Protein AF-A0A9P5PSJ2-F1 (afdb_monomer)

Organism: NCBI:txid206335

pLDDT: mean 83.1, std 14.38, range [47.34, 98.0]

Sequence (212 aa):
MPYYVLGNACLGAWATAYWYNHISLAQIILFVAIASQLCPIWFTLKNAAREQKNTRADGWTTMIVAKVLLGTLVMYLWKTWGAIDVQTPVPPSIPQKVHSGIVFVFYTITSGPDPTLGLVLIYVLLTLWLGPYQNAGWHNFFIIQSLILAVLLILERLLSRLNLNTDNQTSTSDIPNEPDIGYGYGYEDSFTSPTPRRSRDSNSSACGHTDG

Solvent-accessible surface area (backbone atoms only — not comparable to full-atom values): 12688 Å² total; per-residue (Å²): 111,72,64,57,56,50,42,52,50,32,50,54,51,24,54,53,29,47,74,74,66,37,55,70,59,22,48,52,39,41,52,53,35,45,54,58,55,46,52,59,52,52,53,50,53,60,46,50,74,71,53,80,81,83,73,76,74,82,54,51,63,58,52,51,54,51,41,49,50,44,33,52,48,51,44,51,45,50,52,56,52,41,58,55,42,68,78,42,93,67,69,78,51,68,68,59,54,51,55,52,51,51,52,56,51,49,56,36,66,72,51,53,100,49,62,64,46,42,53,40,44,35,52,40,28,52,51,55,46,71,43,86,82,67,56,70,66,52,39,58,47,28,55,53,51,29,49,52,52,52,50,50,54,51,50,53,53,50,53,56,53,53,54,56,56,53,58,59,54,64,73,68,71,74,71,72,84,71,75,88,74,83,75,89,73,89,72,90,75,93,75,86,76,82,77,83,79,76,79,81,77,84,81,84,76,82,87,79,90,79,90,132

Mean predicted aligned error: 10.5 Å

Secondary structure (DSSP, 8-state):
-HHHHHHHHHHHHHHHHHHTT-HHHHHHHHHHHHHHHHHHHHHHHHHHTT-TTT--SSSHHHHHHHHHHHHHHHHHHHHHHHHHHHHS-PPPPHHHHHHHHHHHHHHHHHT-S-THHHHHHHHHHHHHHHSSS--HHHHHHHHHHHHHHHHHHHHHHHHHHHHHHHHHHHHHH-------------------PPP-----------------

Foldseek 3Di:
DVLVVLLVVLVVVLVVCVVVVVLVVSLVSLVVNLVSLVVVLVVVVVVCVVPVDDDPPPCPVVNLVSLLSNLVSVLVSVVSVLVVCLVPVDADDPVRLVVVLVVLVCQQVVSPLDNSNLVSNLVSLVCVLVDPRDHPNSNVSSVVSSVVSVVVNVVSVVVVVVVVVVVVVVVPPPPDVPPPPDDDDDDDDDDDDDDPPPDPDDPDDDDDDDDD

Nearest PDB structures (foldseek):
  6ww7-assembly1_B  TM=3.217E-01  e=1.131E+00  Homo sapiens
  6y4l-assembly1_A  TM=3.964E-01  e=4.864E+00  Homo sapiens

Structure (mmCIF, N/CA/C/O backbone):
data_AF-A0A9P5PSJ2-F1
#
_entry.id   AF-A0A9P5PSJ2-F1
#
loop_
_atom_site.group_PDB
_atom_site.id
_atom_site.type_symbol
_atom_site.label_atom_id
_atom_site.label_alt_id
_atom_site.label_comp_id
_atom_site.label_asym_id
_atom_site.label_entity_id
_atom_site.label_seq_id
_atom_site.pdbx_PDB_ins_code
_atom_site.Cartn_x
_atom_site.Cartn_y
_atom_site.Cartn_z
_atom_site.occupancy
_atom_site.B_iso_or_equiv
_atom_site.auth_seq_id
_atom_site.auth_comp_id
_atom_site.auth_asym_id
_atom_site.auth_atom_id
_atom_site.pdbx_PDB_model_num
ATOM 1 N N . MET A 1 1 ? -16.110 -12.273 2.234 1.00 68.88 1 MET A N 1
ATOM 2 C CA . MET A 1 1 ? -15.685 -13.382 1.350 1.00 68.88 1 MET A CA 1
ATOM 3 C C . MET A 1 1 ? -15.575 -13.024 -0.137 1.00 68.88 1 MET A C 1
ATOM 5 O O . MET A 1 1 ? -14.506 -13.299 -0.668 1.00 68.88 1 MET A O 1
ATOM 9 N N . PRO A 1 2 ? -16.554 -12.389 -0.824 1.00 84.50 2 PRO A N 1
ATOM 10 C CA . PRO A 1 2 ? -16.459 -12.189 -2.283 1.00 84.50 2 PRO A CA 1
ATOM 11 C C . PRO A 1 2 ? -15.248 -11.341 -2.712 1.00 84.50 2 PRO A C 1
ATOM 13 O O . PRO A 1 2 ? -14.592 -11.656 -3.700 1.00 84.50 2 PRO A O 1
ATOM 16 N N . TYR A 1 3 ? -14.877 -10.332 -1.917 1.00 83.75 3 TYR A N 1
ATOM 17 C CA . TYR A 1 3 ? -13.711 -9.481 -2.185 1.00 83.75 3 TYR A CA 1
ATOM 18 C C . TYR A 1 3 ? -12.377 -10.242 -2.180 1.00 83.75 3 TYR A C 1
ATOM 20 O O . TYR A 1 3 ? -11.490 -9.912 -2.960 1.00 83.75 3 TYR A O 1
ATOM 28 N N . TYR A 1 4 ? -12.223 -11.284 -1.354 1.00 85.88 4 TYR A N 1
ATOM 29 C CA . TYR A 1 4 ? -10.995 -12.090 -1.353 1.00 85.88 4 TYR A CA 1
ATOM 30 C C . TYR A 1 4 ? -10.880 -12.937 -2.610 1.00 85.88 4 TYR A C 1
ATOM 32 O O . TYR A 1 4 ? -9.804 -13.011 -3.197 1.00 85.88 4 TYR A O 1
ATOM 40 N N . VAL A 1 5 ? -11.983 -13.556 -3.038 1.00 91.38 5 VAL A N 1
ATOM 41 C CA . VAL A 1 5 ? -12.012 -14.356 -4.269 1.00 91.38 5 VAL A CA 1
ATOM 42 C C . VAL A 1 5 ? -11.668 -13.471 -5.463 1.00 91.38 5 VAL A C 1
ATOM 44 O O . VAL A 1 5 ? -10.803 -13.832 -6.255 1.00 91.38 5 VA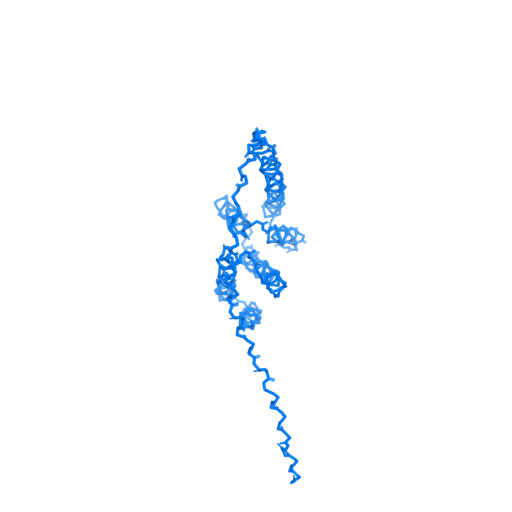L A O 1
ATOM 47 N N . LEU A 1 6 ? -12.260 -12.273 -5.531 1.00 92.31 6 LEU A N 1
ATOM 48 C CA . LEU A 1 6 ? -11.961 -11.301 -6.579 1.00 92.31 6 LEU A CA 1
ATOM 49 C C . LEU A 1 6 ? -10.490 -10.862 -6.559 1.00 92.31 6 LEU A C 1
ATOM 51 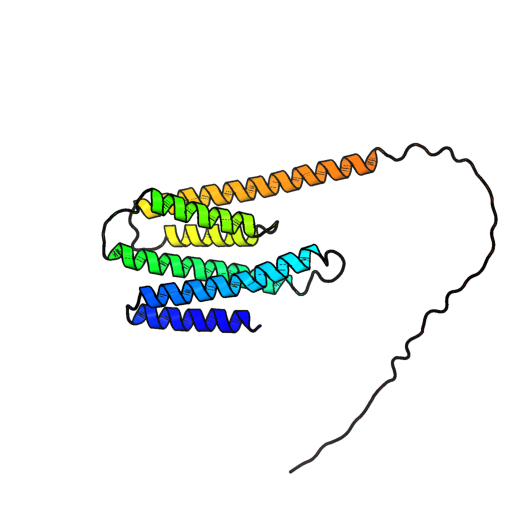O O . LEU A 1 6 ? -9.841 -10.873 -7.598 1.00 92.31 6 LEU A O 1
ATOM 55 N N . GLY A 1 7 ? -9.940 -10.530 -5.386 1.00 90.31 7 GLY A N 1
ATOM 56 C CA . GLY A 1 7 ? -8.533 -10.139 -5.257 1.00 90.31 7 GLY A CA 1
ATOM 57 C C . GLY A 1 7 ? -7.565 -11.226 -5.732 1.00 90.31 7 GLY A C 1
ATOM 58 O O . GLY A 1 7 ? -6.645 -10.938 -6.494 1.00 90.31 7 GLY A O 1
ATOM 59 N N . ASN A 1 8 ? -7.806 -12.481 -5.347 1.00 93.31 8 ASN A N 1
ATOM 60 C CA . ASN A 1 8 ? -6.989 -13.615 -5.785 1.00 93.31 8 ASN A CA 1
ATOM 61 C C . ASN A 1 8 ? -7.150 -13.909 -7.284 1.00 93.31 8 ASN A C 1
ATOM 63 O O . ASN A 1 8 ? -6.158 -14.165 -7.964 1.00 93.31 8 ASN A O 1
ATOM 67 N N . ALA A 1 9 ? -8.370 -13.818 -7.821 1.00 96.19 9 ALA A N 1
ATOM 68 C CA . ALA A 1 9 ? -8.610 -13.960 -9.256 1.00 96.19 9 ALA A CA 1
ATOM 69 C C . ALA A 1 9 ? -7.863 -12.880 -10.056 1.00 96.19 9 ALA A C 1
ATOM 71 O O . ALA A 1 9 ? -7.202 -13.195 -11.046 1.00 96.19 9 ALA A O 1
ATOM 72 N N . CYS A 1 10 ? -7.885 -11.626 -9.590 1.00 96.56 10 CYS A N 1
ATOM 73 C CA . CYS A 1 10 ? -7.116 -10.542 -10.198 1.00 96.56 10 CYS A CA 1
ATOM 74 C C . CYS A 1 10 ? -5.602 -10.778 -10.115 1.00 96.56 10 CYS A C 1
ATOM 76 O O . CYS A 1 10 ? -4.902 -10.471 -11.073 1.00 96.56 10 CYS A O 1
ATOM 78 N N . LEU A 1 11 ? -5.084 -11.345 -9.020 1.00 95.75 11 LEU A N 1
ATOM 79 C CA . LEU A 1 11 ? -3.667 -11.720 -8.923 1.00 95.75 11 LEU A CA 1
ATOM 80 C C . LEU A 1 11 ? -3.287 -12.802 -9.941 1.00 95.75 11 LEU A C 1
ATOM 82 O O . LEU A 1 11 ? -2.247 -12.685 -10.587 1.00 95.75 11 LEU A O 1
ATOM 86 N N . GLY A 1 12 ? -4.135 -13.816 -10.131 1.00 97.31 12 GLY A N 1
ATOM 87 C CA . GLY A 1 12 ? -3.927 -14.840 -11.159 1.00 97.31 12 GLY A CA 1
ATOM 88 C C . GLY A 1 12 ? -3.962 -14.262 -12.579 1.00 97.31 12 GLY A C 1
ATOM 89 O O . GLY A 1 12 ? -3.086 -14.551 -13.399 1.00 97.31 12 GLY A O 1
ATOM 90 N N . ALA A 1 13 ? -4.929 -13.383 -12.853 1.00 97.44 13 ALA A N 1
ATOM 91 C CA . ALA A 1 13 ? -5.034 -12.680 -14.130 1.00 97.44 13 ALA A CA 1
ATOM 92 C C . ALA A 1 13 ? -3.827 -11.759 -14.380 1.00 97.44 13 ALA A C 1
ATOM 94 O O . ALA A 1 13 ? -3.274 -11.754 -15.479 1.00 97.44 13 ALA A O 1
ATOM 95 N N . TRP A 1 14 ? -3.373 -11.036 -13.352 1.00 97.75 14 TRP A N 1
ATOM 96 C CA . TRP A 1 14 ? -2.160 -10.223 -13.402 1.00 97.75 14 TRP A CA 1
ATOM 97 C C . TRP A 1 14 ? -0.930 -11.076 -13.712 1.00 97.75 14 TRP A C 1
ATOM 99 O O . TRP A 1 14 ? -0.188 -10.739 -14.630 1.00 97.75 14 TRP A O 1
ATOM 109 N N . ALA A 1 15 ? -0.728 -12.187 -12.998 1.00 97.56 15 ALA A N 1
ATOM 110 C CA . ALA A 1 15 ? 0.424 -13.062 -13.203 1.00 97.56 15 ALA A CA 1
ATOM 111 C C . ALA A 1 15 ? 0.462 -13.612 -14.636 1.00 97.56 15 ALA A C 1
ATOM 113 O O . ALA A 1 15 ? 1.516 -13.624 -15.270 1.00 97.56 15 ALA A O 1
ATOM 114 N N . THR A 1 16 ? -0.705 -13.983 -15.170 1.00 98.00 16 THR A N 1
ATOM 115 C CA . THR A 1 16 ? -0.859 -14.437 -16.558 1.00 98.00 16 THR A CA 1
ATOM 116 C C . THR A 1 16 ? -0.515 -13.318 -17.544 1.00 98.00 16 THR A C 1
ATOM 118 O O . THR A 1 16 ? 0.329 -13.503 -18.418 1.00 98.00 16 THR A O 1
ATOM 121 N N . ALA A 1 17 ? -1.103 -12.128 -17.386 1.00 97.38 17 ALA A N 1
ATOM 122 C CA . ALA A 1 17 ? -0.825 -10.980 -18.252 1.00 97.38 17 ALA A CA 1
ATOM 123 C C . ALA A 1 17 ? 0.654 -10.558 -18.208 1.00 97.38 17 ALA A C 1
ATOM 125 O O . ALA A 1 17 ? 1.241 -10.250 -19.246 1.00 97.38 17 ALA A O 1
ATOM 126 N N . TYR A 1 18 ? 1.265 -10.586 -17.021 1.00 96.25 18 TYR A N 1
ATOM 127 C CA . TYR A 1 18 ? 2.679 -10.289 -16.817 1.00 96.25 18 TYR A CA 1
ATOM 128 C C . TYR A 1 18 ? 3.578 -11.316 -17.519 1.00 96.25 18 TYR A C 1
ATOM 130 O O . TYR A 1 18 ? 4.525 -10.926 -18.195 1.00 96.25 18 TYR A O 1
ATOM 138 N N . TRP A 1 19 ? 3.248 -12.610 -17.433 1.00 96.88 19 TRP A N 1
ATOM 139 C CA . TRP A 1 19 ? 3.986 -13.682 -18.111 1.00 96.88 19 TRP A CA 1
ATOM 140 C C . TRP A 1 19 ? 3.994 -13.527 -19.638 1.00 96.88 19 TRP A C 1
ATOM 142 O O . TRP A 1 19 ? 5.022 -13.733 -20.280 1.00 96.88 19 TRP A O 1
ATOM 152 N N . TYR A 1 20 ? 2.873 -13.098 -20.223 1.00 97.25 20 TYR A N 1
ATOM 153 C CA . TYR A 1 20 ? 2.762 -12.815 -21.660 1.00 97.25 20 TYR A CA 1
ATOM 154 C C . TYR A 1 20 ? 3.267 -11.416 -22.066 1.00 97.25 20 TYR A C 1
ATOM 156 O O . TYR A 1 20 ? 3.039 -10.987 -23.195 1.00 97.25 20 TYR A O 1
ATOM 164 N N . ASN A 1 21 ? 3.963 -10.692 -21.180 1.00 94.38 21 ASN A N 1
ATOM 165 C CA . ASN A 1 21 ? 4.474 -9.332 -21.409 1.00 94.38 21 ASN A CA 1
ATOM 166 C C . ASN A 1 21 ? 3.396 -8.275 -21.738 1.00 94.38 21 ASN A C 1
ATOM 168 O O . ASN A 1 21 ? 3.700 -7.208 -22.274 1.00 94.38 21 ASN A O 1
ATOM 172 N N . HIS A 1 22 ? 2.133 -8.503 -21.371 1.00 95.62 22 HIS A N 1
ATOM 173 C CA . HIS A 1 22 ? 1.060 -7.513 -21.504 1.00 95.62 22 HIS A CA 1
ATOM 174 C C . HIS A 1 22 ? 1.043 -6.555 -20.301 1.00 95.62 22 HIS A C 1
ATOM 176 O O . HIS A 1 22 ? 0.115 -6.555 -19.489 1.00 95.62 22 HIS A O 1
ATOM 182 N N . ILE A 1 23 ? 2.081 -5.723 -20.179 1.00 94.25 23 ILE A N 1
ATOM 183 C CA . ILE A 1 23 ? 2.323 -4.895 -18.985 1.00 94.25 23 ILE A CA 1
ATOM 184 C C . ILE A 1 23 ? 1.189 -3.893 -18.707 1.00 94.25 23 ILE A C 1
ATOM 186 O O . ILE A 1 23 ? 0.751 -3.766 -17.565 1.00 94.25 23 ILE A O 1
ATOM 190 N N . SER A 1 24 ? 0.649 -3.228 -19.733 1.00 94.06 24 SER A N 1
ATOM 191 C CA . SER A 1 24 ? -0.472 -2.288 -19.560 1.00 94.06 24 SER A CA 1
ATOM 192 C C . SER A 1 24 ? -1.738 -2.982 -19.048 1.00 94.06 24 SER A C 1
ATOM 194 O O . SER A 1 24 ? -2.418 -2.462 -18.166 1.00 94.06 24 SER A O 1
ATOM 196 N N . LEU A 1 25 ? -2.032 -4.187 -19.550 1.00 95.69 25 LEU A N 1
ATOM 197 C CA . LEU A 1 25 ? -3.164 -4.986 -19.079 1.00 95.69 25 LEU A CA 1
ATOM 198 C C . LEU A 1 25 ? -2.956 -5.409 -17.619 1.00 95.69 25 LEU A C 1
ATOM 200 O O . LEU A 1 25 ? -3.865 -5.273 -16.802 1.00 95.69 25 LEU A O 1
ATOM 204 N N . ALA A 1 26 ? -1.743 -5.853 -17.280 1.00 96.38 26 ALA A N 1
ATOM 205 C CA . ALA A 1 26 ? -1.362 -6.207 -15.918 1.00 96.38 26 ALA A CA 1
ATOM 206 C C . ALA A 1 26 ? -1.567 -5.025 -14.945 1.00 96.38 26 ALA A C 1
ATOM 208 O O . ALA A 1 26 ? -2.117 -5.211 -13.858 1.00 96.38 26 ALA A O 1
ATOM 209 N N . GLN A 1 27 ? -1.211 -3.800 -15.347 1.00 94.75 27 GLN A N 1
ATOM 210 C CA . GLN A 1 27 ? -1.463 -2.594 -14.549 1.00 94.75 27 GLN A CA 1
ATOM 211 C C . GLN A 1 27 ? -2.958 -2.330 -14.349 1.00 94.75 27 GLN A C 1
ATOM 213 O O . GLN A 1 27 ? -3.380 -2.105 -13.215 1.00 94.75 27 GLN A O 1
ATOM 218 N N . ILE A 1 28 ? -3.766 -2.384 -15.414 1.00 96.12 28 ILE A N 1
ATOM 219 C CA . ILE A 1 28 ? -5.219 -2.157 -15.326 1.00 96.12 28 ILE A CA 1
ATOM 220 C C . ILE A 1 28 ? -5.864 -3.172 -14.371 1.00 96.12 28 ILE A C 1
ATOM 222 O O . ILE A 1 28 ? -6.641 -2.782 -13.499 1.00 96.12 28 ILE A O 1
ATOM 226 N N . ILE A 1 29 ? -5.495 -4.454 -14.477 1.00 97.38 29 ILE A N 1
ATOM 227 C CA . ILE A 1 29 ? -5.989 -5.516 -13.587 1.00 97.38 29 ILE A CA 1
ATOM 228 C C . ILE A 1 29 ? -5.658 -5.198 -12.123 1.00 97.38 29 ILE A C 1
ATOM 230 O O . ILE A 1 29 ? -6.525 -5.311 -11.254 1.00 97.38 29 ILE A O 1
ATOM 234 N N . LEU A 1 30 ? -4.429 -4.759 -11.839 1.00 96.12 30 LEU A N 1
ATOM 235 C CA . LEU A 1 30 ? -4.024 -4.390 -10.483 1.00 96.12 30 LEU A CA 1
ATOM 236 C C . LEU A 1 30 ? -4.745 -3.144 -9.965 1.00 96.12 30 LEU A C 1
ATOM 238 O O . LEU A 1 30 ? -5.134 -3.126 -8.800 1.00 96.12 30 LEU A O 1
ATOM 242 N N . PHE A 1 31 ? -4.980 -2.133 -10.803 1.00 94.50 31 PHE A N 1
ATOM 243 C CA . PHE A 1 31 ? -5.770 -0.960 -10.415 1.00 94.50 31 PHE A CA 1
ATOM 244 C C . PHE A 1 31 ? -7.202 -1.342 -10.035 1.00 94.50 31 PHE A C 1
ATOM 246 O O . PHE A 1 31 ? -7.696 -0.904 -8.995 1.00 94.50 31 PHE A O 1
ATOM 253 N N . VAL A 1 32 ? -7.847 -2.204 -10.828 1.00 94.94 32 VAL A N 1
ATOM 254 C CA . VAL A 1 32 ? -9.187 -2.726 -10.518 1.00 94.94 32 VAL A CA 1
ATOM 255 C C . VAL A 1 32 ? -9.165 -3.526 -9.215 1.00 94.94 32 VAL A C 1
ATOM 257 O O . VAL A 1 32 ? -10.038 -3.341 -8.365 1.00 94.94 32 VAL A O 1
ATOM 260 N N . ALA A 1 33 ? -8.146 -4.364 -9.010 1.00 95.25 33 ALA A N 1
ATOM 261 C CA . ALA A 1 33 ? -7.986 -5.126 -7.777 1.00 95.25 33 ALA A CA 1
ATOM 262 C C . ALA A 1 33 ? -7.850 -4.204 -6.555 1.00 95.25 33 ALA A C 1
ATOM 264 O O . ALA A 1 33 ? -8.593 -4.367 -5.588 1.00 95.25 33 ALA A O 1
ATOM 265 N N . ILE A 1 34 ? -6.974 -3.199 -6.616 1.00 94.12 34 ILE A N 1
ATOM 266 C CA . ILE A 1 34 ? -6.758 -2.218 -5.543 1.00 94.12 34 ILE A CA 1
ATOM 267 C C . ILE A 1 34 ? -8.050 -1.451 -5.243 1.00 94.12 34 ILE A C 1
ATOM 269 O O . ILE A 1 34 ? -8.470 -1.391 -4.087 1.00 94.12 34 ILE A O 1
ATOM 273 N N . ALA A 1 35 ? -8.727 -0.935 -6.272 1.00 92.81 35 ALA A N 1
ATOM 274 C CA . ALA A 1 35 ? -9.997 -0.229 -6.114 1.00 92.81 35 ALA A CA 1
ATOM 275 C C . ALA A 1 35 ? -11.062 -1.119 -5.449 1.00 92.81 35 ALA A C 1
ATOM 277 O O . ALA A 1 35 ? -11.737 -0.694 -4.510 1.00 92.81 35 ALA A O 1
ATOM 278 N N . SER A 1 36 ? -11.155 -2.385 -5.869 1.00 91.56 36 SER A N 1
ATOM 279 C CA . SER A 1 36 ? -12.102 -3.343 -5.293 1.00 91.56 36 SER A CA 1
ATOM 280 C C . SER A 1 36 ? -11.8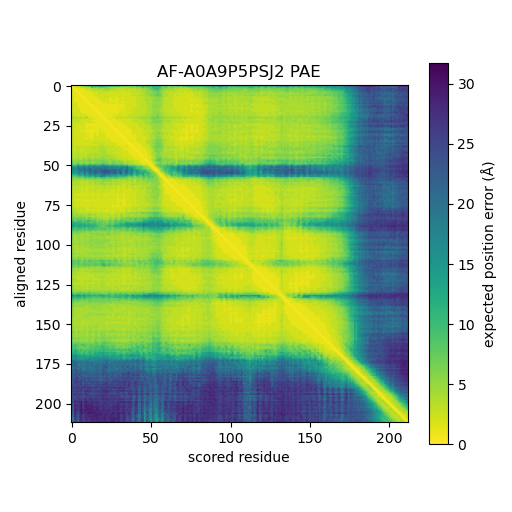19 -3.677 -3.824 1.00 91.56 36 SER A C 1
ATOM 282 O O . SER A 1 36 ? -12.769 -3.922 -3.084 1.00 91.56 36 SER A O 1
ATOM 284 N N . GLN A 1 37 ? -10.550 -3.659 -3.385 1.00 91.44 37 GLN A N 1
ATOM 285 C CA . GLN A 1 37 ? -10.158 -3.876 -1.983 1.00 91.44 37 GLN A CA 1
ATOM 286 C C . GLN A 1 37 ? -10.316 -2.617 -1.121 1.00 91.44 37 GLN A C 1
ATOM 288 O O . GLN A 1 37 ? -10.553 -2.720 0.082 1.00 91.44 37 GLN A O 1
ATOM 293 N N . LEU A 1 38 ? -10.248 -1.425 -1.717 1.00 89.56 38 LEU A N 1
ATOM 294 C CA . LEU A 1 38 ? -10.508 -0.174 -1.003 1.00 89.56 38 LEU A CA 1
ATOM 295 C C . LEU A 1 38 ? -11.977 -0.023 -0.599 1.00 89.56 38 LEU A C 1
ATOM 297 O O . LEU A 1 38 ? -12.257 0.465 0.496 1.00 89.56 38 LEU A O 1
ATOM 301 N N . CYS A 1 39 ? -12.913 -0.493 -1.428 1.00 88.50 39 CYS A N 1
ATOM 302 C CA . CYS A 1 39 ? -14.343 -0.468 -1.112 1.00 88.50 39 CYS A CA 1
ATOM 303 C C . CYS A 1 39 ? -14.689 -1.113 0.250 1.00 88.50 39 CYS A C 1
ATOM 305 O O . CYS A 1 39 ? -15.275 -0.426 1.089 1.00 88.50 39 CYS A O 1
ATOM 307 N N . PRO A 1 40 ? -14.353 -2.389 0.531 1.00 85.00 40 PRO A N 1
ATOM 308 C CA . PRO A 1 40 ? -14.690 -3.022 1.802 1.00 85.00 40 PRO A CA 1
ATOM 309 C C . PRO A 1 40 ? -13.959 -2.393 2.992 1.00 85.00 40 PRO A C 1
ATOM 311 O O . PRO A 1 40 ? -14.550 -2.311 4.067 1.00 85.00 40 PRO A O 1
ATOM 314 N N . ILE A 1 41 ? -12.724 -1.902 2.820 1.00 86.38 41 ILE A N 1
ATOM 315 C CA . ILE A 1 41 ? -12.011 -1.166 3.878 1.00 86.38 41 ILE A CA 1
ATOM 316 C C . ILE A 1 41 ? -12.796 0.098 4.243 1.00 86.38 41 ILE A C 1
ATOM 318 O O . ILE A 1 41 ? -13.083 0.328 5.417 1.00 86.38 41 ILE A O 1
ATOM 322 N N . TRP A 1 42 ? -13.224 0.869 3.241 1.00 85.75 42 TRP A N 1
ATOM 323 C CA . TRP A 1 42 ? -14.019 2.079 3.442 1.00 85.75 42 TRP A CA 1
ATOM 324 C C . TRP A 1 42 ? -15.361 1.800 4.130 1.00 85.75 42 TRP A C 1
ATOM 326 O O . TRP A 1 42 ? -15.714 2.471 5.103 1.00 85.75 42 TRP A O 1
ATOM 336 N N . PHE A 1 43 ? -16.102 0.784 3.674 1.00 85.69 43 PHE A N 1
ATOM 337 C CA . PHE A 1 43 ? -17.365 0.391 4.307 1.00 85.69 43 PHE A CA 1
ATOM 338 C C . PHE A 1 43 ? -17.167 -0.072 5.753 1.00 85.69 43 PHE A C 1
ATOM 340 O O . PHE A 1 43 ? -17.940 0.314 6.629 1.00 85.69 43 PHE A O 1
ATOM 347 N N . THR A 1 44 ? -16.112 -0.844 6.018 1.00 83.50 44 THR A N 1
ATOM 348 C CA . THR A 1 44 ? -15.799 -1.334 7.366 1.00 83.50 44 THR A CA 1
ATOM 349 C C . THR A 1 44 ? -15.441 -0.181 8.298 1.00 83.50 44 THR A C 1
ATOM 351 O O . THR A 1 44 ? -15.965 -0.123 9.406 1.00 83.50 44 THR A O 1
ATOM 354 N N . LEU A 1 45 ? -14.627 0.779 7.848 1.00 81.19 45 LEU A N 1
ATOM 355 C CA . LEU A 1 45 ? -14.285 1.974 8.628 1.00 81.19 45 LEU A CA 1
ATOM 356 C C . LEU A 1 45 ? -15.523 2.828 8.933 1.00 81.19 45 LEU A C 1
ATOM 358 O O . LEU A 1 45 ? -15.723 3.247 10.074 1.00 81.19 45 LEU A O 1
ATOM 362 N N . LYS A 1 46 ? -16.396 3.035 7.939 1.00 84.81 46 LYS A N 1
ATOM 363 C CA . LYS A 1 46 ? -17.645 3.790 8.117 1.00 84.81 46 LYS A CA 1
ATOM 364 C C . LYS A 1 46 ? -18.584 3.121 9.124 1.00 84.81 46 LYS A C 1
ATOM 366 O O . LYS A 1 46 ? -19.221 3.815 9.916 1.00 84.81 46 LYS A O 1
ATOM 371 N N . ASN A 1 47 ? -18.669 1.794 9.100 1.00 83.12 47 ASN A N 1
ATOM 372 C CA . ASN A 1 47 ? -19.500 1.037 10.035 1.00 83.12 47 ASN A CA 1
ATOM 373 C C . ASN A 1 47 ? -18.872 0.983 11.437 1.00 83.12 47 ASN A C 1
ATOM 375 O O . ASN A 1 47 ? -19.582 1.160 12.422 1.00 83.12 47 ASN A O 1
ATOM 379 N N . ALA A 1 48 ? -17.546 0.848 11.538 1.00 76.50 48 ALA A N 1
ATOM 380 C CA . ALA A 1 48 ? -16.820 0.865 12.810 1.00 76.50 48 ALA A CA 1
ATOM 381 C C . ALA A 1 48 ? -16.990 2.191 13.570 1.00 76.50 48 ALA A C 1
ATOM 383 O O . ALA A 1 48 ? -17.101 2.186 14.793 1.00 76.50 48 ALA A O 1
ATOM 384 N N . ALA A 1 49 ? -17.075 3.317 12.853 1.00 77.44 49 ALA A N 1
ATOM 385 C CA . ALA A 1 49 ? -17.378 4.618 13.449 1.00 77.44 49 ALA A CA 1
ATOM 386 C C . ALA A 1 49 ? -18.806 4.708 14.025 1.00 77.44 49 ALA A C 1
ATOM 388 O O . ALA A 1 49 ? -19.055 5.515 14.915 1.00 77.44 49 ALA A O 1
ATOM 389 N N . ARG A 1 50 ? -19.750 3.897 13.526 1.00 80.38 50 ARG A N 1
ATOM 390 C CA . ARG A 1 50 ? -21.149 3.880 13.988 1.00 80.38 50 ARG A CA 1
ATOM 391 C C . ARG A 1 50 ? -21.389 2.885 15.122 1.00 80.38 50 ARG A C 1
ATOM 393 O O . ARG A 1 50 ? -22.159 3.178 16.029 1.00 80.38 50 ARG A O 1
ATOM 400 N N . GLU A 1 51 ? -20.740 1.724 15.084 1.00 70.75 51 GLU A N 1
ATOM 401 C CA . GLU A 1 51 ? -21.036 0.587 15.972 1.00 70.75 51 GLU A CA 1
ATOM 402 C C . GLU A 1 51 ? -19.984 0.364 17.067 1.00 70.75 51 GLU A C 1
ATOM 404 O O . GLU A 1 51 ? -19.679 -0.765 17.450 1.00 70.75 51 GLU A O 1
ATOM 409 N N . GLN A 1 52 ? -19.442 1.444 17.630 1.00 62.03 52 GLN A N 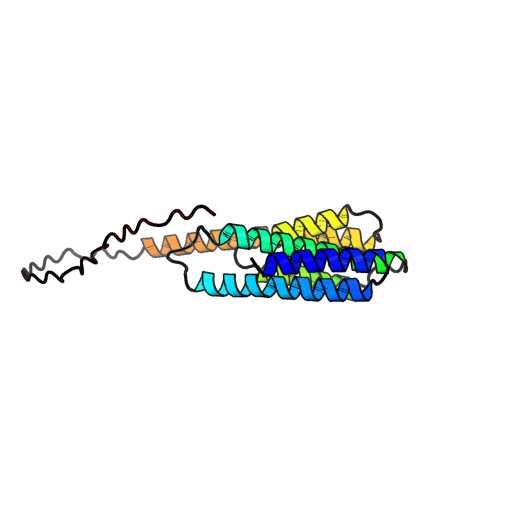1
ATOM 410 C CA . GLN A 1 52 ? -18.344 1.406 18.604 1.00 62.03 52 GLN A CA 1
ATOM 411 C C . GLN A 1 52 ? -18.638 0.593 19.892 1.00 62.03 52 GLN A C 1
ATOM 413 O O . GLN A 1 52 ? -17.734 0.410 20.706 1.00 62.03 52 GLN A O 1
ATOM 418 N N . LYS A 1 53 ? -19.871 0.096 20.100 1.00 57.56 53 LYS A N 1
ATOM 419 C CA . LYS A 1 53 ? -20.338 -0.442 21.385 1.00 57.56 53 LYS A CA 1
ATOM 420 C C . LYS A 1 53 ? -20.537 -1.959 21.523 1.00 57.56 53 LYS A C 1
ATOM 422 O O . LYS A 1 53 ? -20.641 -2.352 22.675 1.00 57.56 53 LYS A O 1
ATOM 427 N N . ASN A 1 54 ? -20.578 -2.819 20.485 1.00 55.31 54 ASN A N 1
ATOM 428 C CA . ASN A 1 54 ? -20.934 -4.240 20.750 1.00 55.31 54 ASN A CA 1
ATOM 429 C C . ASN A 1 54 ? -20.350 -5.389 19.889 1.00 55.31 54 ASN A C 1
ATOM 431 O O . ASN A 1 54 ? -20.575 -6.541 20.248 1.00 55.31 54 ASN A O 1
ATOM 435 N N . THR A 1 55 ? -19.563 -5.164 18.829 1.00 55.41 55 THR A N 1
ATOM 436 C CA . THR A 1 55 ? -19.168 -6.276 17.918 1.00 55.41 55 THR A CA 1
ATOM 437 C C . THR A 1 55 ? -17.739 -6.134 17.377 1.00 55.41 55 THR A C 1
ATOM 439 O O . THR A 1 55 ? -17.495 -6.025 16.180 1.00 55.41 55 THR A O 1
ATOM 442 N N . ARG A 1 56 ? -16.746 -6.105 18.279 1.00 59.56 56 ARG A N 1
ATOM 443 C CA . ARG A 1 56 ? -15.334 -5.829 17.932 1.00 59.56 56 ARG A CA 1
ATOM 444 C C . ARG A 1 56 ? -14.519 -7.057 17.486 1.00 59.56 56 ARG A C 1
ATOM 446 O O . ARG A 1 56 ? -13.490 -6.878 16.842 1.00 59.56 56 ARG A O 1
ATOM 453 N N . ALA A 1 57 ? -14.936 -8.280 17.823 1.00 63.44 57 ALA A N 1
ATOM 454 C CA . ALA A 1 57 ? -14.086 -9.468 17.673 1.00 63.44 57 ALA A CA 1
ATOM 455 C C . ALA A 1 57 ? -14.060 -10.056 16.246 1.00 63.44 57 ALA A C 1
ATOM 457 O O . ALA A 1 57 ? -12.983 -10.358 15.736 1.00 63.44 57 ALA A O 1
ATOM 458 N N . ASP A 1 58 ? -15.204 -10.147 15.563 1.00 70.44 58 ASP A N 1
ATOM 459 C CA . ASP A 1 58 ? -15.298 -10.948 14.328 1.00 70.44 58 ASP A CA 1
ATOM 460 C C . ASP A 1 58 ? -14.779 -10.227 13.068 1.00 70.44 58 ASP A C 1
ATOM 462 O O . ASP A 1 58 ? -14.401 -10.862 12.085 1.00 70.44 58 ASP A O 1
ATOM 466 N N . GLY A 1 59 ? -14.707 -8.891 13.084 1.00 77.75 59 GLY A N 1
ATOM 467 C CA . GLY A 1 59 ? -14.288 -8.095 11.922 1.00 77.75 59 GLY A CA 1
ATOM 468 C C . GLY A 1 59 ? -12.777 -7.873 11.791 1.00 77.75 59 GLY A C 1
ATOM 469 O O . GLY A 1 59 ? -12.289 -7.574 10.698 1.00 77.75 59 GLY A O 1
ATOM 470 N N . TRP A 1 60 ? -12.011 -8.020 12.876 1.00 81.69 60 TRP A N 1
ATOM 471 C CA . TRP A 1 60 ? -10.614 -7.569 12.917 1.00 81.69 60 TRP A CA 1
ATOM 472 C C . TRP A 1 60 ? -9.686 -8.383 12.009 1.00 81.69 60 TRP A C 1
ATOM 474 O O . TRP A 1 60 ? -8.882 -7.813 11.270 1.00 81.69 60 TRP A O 1
ATOM 484 N N . THR A 1 61 ? -9.839 -9.708 11.995 1.00 84.25 61 THR A N 1
ATOM 485 C CA . THR A 1 61 ? -9.039 -10.597 11.137 1.00 84.25 61 THR A CA 1
ATOM 486 C C . THR A 1 61 ? -9.264 -10.284 9.661 1.00 84.25 61 THR A C 1
ATOM 488 O O . THR A 1 61 ? -8.304 -10.135 8.908 1.00 84.25 61 THR A O 1
ATOM 491 N N . THR A 1 62 ? -10.520 -10.089 9.247 1.00 83.62 62 THR A N 1
ATOM 492 C CA . THR A 1 62 ? -10.844 -9.733 7.858 1.00 83.62 62 THR A CA 1
ATOM 493 C C . THR A 1 62 ? -10.233 -8.387 7.457 1.00 83.62 62 THR A C 1
ATOM 495 O O . THR A 1 62 ? -9.650 -8.254 6.379 1.00 83.62 62 THR A O 1
ATOM 498 N N . MET A 1 63 ? -10.249 -7.403 8.357 1.00 84.19 63 MET A N 1
ATOM 499 C CA . MET A 1 63 ? -9.615 -6.111 8.110 1.00 84.19 63 MET A CA 1
ATOM 500 C C . MET A 1 63 ? -8.101 -6.249 7.900 1.00 84.19 63 MET A C 1
ATOM 502 O O . MET A 1 63 ? -7.567 -5.676 6.950 1.00 84.19 63 MET A O 1
ATOM 506 N N . ILE A 1 64 ? -7.413 -7.041 8.729 1.00 87.81 64 ILE A N 1
ATOM 507 C CA . ILE A 1 64 ? -5.972 -7.281 8.569 1.00 87.81 64 ILE A CA 1
ATOM 508 C C . ILE A 1 64 ? -5.675 -7.964 7.244 1.00 87.81 64 ILE A C 1
ATOM 510 O O . ILE A 1 64 ? -4.822 -7.487 6.499 1.00 87.81 64 ILE A O 1
ATOM 514 N N . VAL A 1 65 ? -6.389 -9.042 6.914 1.00 89.44 65 VAL A N 1
ATOM 515 C CA . VAL A 1 65 ? -6.142 -9.770 5.662 1.00 89.44 65 VAL A CA 1
ATOM 516 C C . VAL A 1 65 ? -6.398 -8.861 4.454 1.00 89.44 65 VAL A C 1
ATOM 518 O O . VAL A 1 65 ? -5.628 -8.897 3.498 1.00 89.44 65 VAL A O 1
ATOM 521 N N . ALA A 1 66 ? -7.417 -7.993 4.498 1.00 89.56 66 ALA A N 1
ATOM 522 C CA . ALA A 1 66 ? -7.673 -7.021 3.432 1.00 89.56 66 ALA A CA 1
ATOM 523 C C . ALA A 1 66 ? -6.547 -5.977 3.308 1.00 89.56 66 ALA A C 1
ATOM 525 O O . ALA A 1 66 ? -6.112 -5.676 2.197 1.00 89.56 66 ALA A O 1
ATOM 526 N N . LYS A 1 67 ? -6.028 -5.461 4.432 1.00 90.50 67 LYS A N 1
ATOM 527 C CA . LYS A 1 67 ? -4.898 -4.513 4.452 1.00 90.50 67 LYS A CA 1
ATOM 528 C C . LYS A 1 67 ? -3.603 -5.143 3.934 1.00 90.50 67 LYS A C 1
ATOM 530 O O . LYS A 1 67 ? -2.902 -4.520 3.140 1.00 90.50 67 LYS A O 1
ATOM 535 N N . VAL A 1 68 ? -3.305 -6.377 4.344 1.00 92.12 68 VAL A N 1
ATOM 536 C CA . VAL A 1 68 ? -2.140 -7.131 3.854 1.00 92.12 68 VAL A CA 1
ATOM 537 C C . VAL A 1 68 ? -2.266 -7.373 2.352 1.00 92.12 68 VAL A C 1
ATOM 539 O O . VAL A 1 68 ? -1.341 -7.050 1.612 1.00 92.12 68 VAL A O 1
ATOM 542 N N . LEU A 1 69 ? -3.429 -7.843 1.886 1.00 93.38 69 LEU A N 1
ATOM 543 C CA . LEU A 1 69 ? -3.688 -8.062 0.462 1.00 93.38 69 LEU A CA 1
ATOM 544 C C . LEU A 1 69 ? -3.561 -6.766 -0.352 1.00 93.38 69 LEU A C 1
ATOM 546 O O . LEU A 1 69 ? -2.968 -6.780 -1.428 1.00 93.38 69 LEU A O 1
ATOM 550 N N . LEU A 1 70 ? -4.064 -5.639 0.165 1.00 94.00 70 LEU A N 1
ATOM 551 C CA . LEU A 1 70 ? -3.893 -4.323 -0.455 1.00 94.00 70 LEU A CA 1
ATOM 552 C C . LEU A 1 70 ? -2.408 -3.953 -0.583 1.00 94.00 70 LEU A C 1
ATOM 554 O O . LEU A 1 70 ? -1.973 -3.544 -1.657 1.00 94.00 70 LEU A O 1
ATOM 558 N N . GLY A 1 71 ? -1.618 -4.148 0.476 1.00 92.81 71 GLY A N 1
ATOM 559 C CA . GLY A 1 71 ? -0.170 -3.941 0.435 1.00 92.81 71 GLY A CA 1
ATOM 560 C C . GLY A 1 71 ? 0.527 -4.816 -0.606 1.00 92.81 71 GLY A C 1
ATOM 561 O O . GLY A 1 71 ? 1.337 -4.323 -1.390 1.00 92.81 71 GLY A O 1
ATOM 562 N N . THR A 1 72 ? 0.161 -6.097 -0.682 1.00 93.56 72 THR A N 1
ATOM 563 C CA . THR A 1 72 ? 0.665 -7.026 -1.702 1.00 93.56 72 THR A CA 1
ATOM 564 C C . THR A 1 72 ? 0.312 -6.569 -3.122 1.00 93.56 72 THR A C 1
ATOM 566 O O . THR A 1 72 ? 1.166 -6.597 -4.006 1.00 93.56 72 THR A O 1
ATOM 569 N N . LEU A 1 73 ? -0.914 -6.091 -3.355 1.00 94.88 73 LEU A N 1
ATOM 570 C CA . LEU A 1 73 ? -1.325 -5.552 -4.655 1.00 94.88 73 LEU A CA 1
ATOM 571 C C . LEU A 1 73 ? -0.535 -4.292 -5.031 1.00 94.88 73 LEU A C 1
ATOM 573 O O . LEU A 1 73 ? -0.100 -4.168 -6.175 1.00 94.88 73 LEU A O 1
ATOM 577 N N . VAL A 1 74 ? -0.297 -3.390 -4.075 1.00 93.19 74 VAL A N 1
ATOM 578 C CA . VAL A 1 74 ? 0.549 -2.202 -4.278 1.00 93.19 74 VAL A CA 1
ATOM 579 C C . VAL A 1 74 ? 1.986 -2.609 -4.608 1.00 93.19 74 VAL A C 1
ATOM 581 O O . VAL A 1 74 ? 2.574 -2.059 -5.538 1.00 93.19 74 VAL A O 1
ATOM 584 N N . MET A 1 75 ? 2.535 -3.617 -3.923 1.00 93.69 75 MET A N 1
ATOM 585 C CA . MET A 1 75 ? 3.855 -4.172 -4.234 1.00 93.69 75 MET A CA 1
ATOM 586 C C . MET A 1 75 ? 3.923 -4.698 -5.674 1.00 93.69 75 MET A C 1
ATOM 588 O O . MET A 1 75 ? 4.878 -4.398 -6.390 1.00 93.69 75 MET A O 1
ATOM 592 N N . TYR A 1 76 ? 2.914 -5.449 -6.128 1.00 94.06 76 TYR A N 1
ATOM 593 C CA . TYR A 1 76 ? 2.874 -5.954 -7.504 1.00 94.06 76 TYR A CA 1
ATOM 594 C C . TYR A 1 76 ? 2.653 -4.856 -8.542 1.00 94.06 76 TYR A C 1
ATOM 596 O O . TYR A 1 76 ? 3.249 -4.918 -9.621 1.00 94.06 76 TYR A O 1
ATOM 604 N N . LEU A 1 77 ? 1.871 -3.823 -8.219 1.00 93.31 77 LEU A N 1
ATOM 605 C CA . LEU A 1 77 ? 1.719 -2.646 -9.078 1.00 93.31 77 LEU A CA 1
ATOM 606 C C . LEU A 1 77 ? 3.072 -1.973 -9.271 1.00 93.31 77 LEU A C 1
ATOM 608 O O . LEU A 1 77 ? 3.461 -1.673 -10.400 1.00 93.31 77 LEU A O 1
ATOM 612 N N . TRP A 1 78 ? 3.819 -1.841 -8.180 1.00 90.94 78 TRP A N 1
ATOM 613 C CA . TRP A 1 78 ? 5.147 -1.259 -8.200 1.00 90.94 78 TRP A CA 1
ATOM 614 C C . TRP A 1 78 ? 6.169 -2.114 -8.948 1.00 90.94 78 TRP A C 1
ATOM 616 O O . TRP A 1 78 ? 6.940 -1.599 -9.754 1.00 90.94 78 TRP A O 1
ATOM 626 N N . LYS A 1 79 ? 6.139 -3.436 -8.753 1.00 89.75 79 LYS A N 1
ATOM 627 C CA . LYS A 1 79 ? 6.960 -4.388 -9.516 1.00 89.75 79 LYS A CA 1
ATOM 628 C C . LYS A 1 79 ? 6.679 -4.292 -11.018 1.00 89.75 79 LYS A C 1
ATOM 630 O O . LYS A 1 79 ? 7.608 -4.328 -11.820 1.00 89.75 79 LYS A O 1
ATOM 635 N N . THR A 1 80 ? 5.408 -4.166 -11.393 1.00 91.00 80 THR A N 1
ATOM 636 C CA . THR A 1 80 ? 4.981 -4.037 -12.794 1.00 91.00 80 THR A CA 1
ATOM 637 C C . THR A 1 80 ? 5.479 -2.725 -13.396 1.00 91.00 80 THR A C 1
ATOM 639 O O . THR A 1 80 ? 5.952 -2.719 -14.526 1.00 91.00 80 THR A O 1
ATOM 642 N N . TRP A 1 81 ? 5.444 -1.636 -12.624 1.00 87.12 81 TRP A N 1
ATOM 643 C CA . TRP A 1 81 ? 6.057 -0.361 -12.999 1.00 87.12 81 TRP A CA 1
ATOM 644 C C . TRP A 1 81 ? 7.574 -0.467 -13.178 1.00 87.12 81 TRP A C 1
ATOM 646 O O . TRP A 1 81 ? 8.092 -0.067 -14.214 1.00 87.12 81 TRP A O 1
ATOM 656 N N . GLY A 1 82 ? 8.282 -1.078 -12.225 1.00 83.19 82 GLY A N 1
ATOM 657 C CA . GLY A 1 82 ? 9.731 -1.270 -12.321 1.00 83.19 82 GLY A CA 1
ATOM 658 C C . GLY A 1 82 ? 10.153 -2.100 -13.537 1.00 83.19 82 GLY A C 1
ATOM 659 O O . GLY A 1 82 ? 11.201 -1.842 -14.116 1.00 83.19 82 GLY A O 1
ATOM 660 N N . ALA A 1 83 ? 9.324 -3.050 -13.980 1.00 84.38 83 ALA A N 1
ATOM 661 C CA . ALA A 1 83 ? 9.591 -3.825 -15.193 1.00 84.38 83 ALA A CA 1
ATOM 662 C C . ALA A 1 83 ? 9.576 -2.971 -16.477 1.00 84.38 83 ALA A C 1
ATOM 664 O O . ALA A 1 83 ? 10.300 -3.292 -17.417 1.00 84.38 83 ALA A O 1
ATOM 665 N N . ILE A 1 84 ? 8.794 -1.885 -16.508 1.00 81.81 84 ILE A N 1
ATOM 666 C CA . ILE A 1 84 ? 8.821 -0.902 -17.604 1.00 81.81 84 ILE A CA 1
ATOM 667 C C . ILE A 1 84 ? 10.149 -0.141 -17.564 1.00 81.81 84 ILE A C 1
ATOM 669 O O . ILE A 1 84 ? 10.821 -0.016 -18.584 1.00 81.81 84 ILE A O 1
ATOM 673 N N . ASP A 1 85 ? 10.569 0.286 -16.372 1.00 75.38 85 ASP A N 1
ATOM 674 C CA . ASP A 1 85 ? 11.801 1.057 -16.188 1.00 75.38 85 ASP A CA 1
ATOM 675 C C . ASP A 1 85 ? 13.071 0.253 -16.506 1.00 75.38 85 ASP A C 1
ATOM 677 O O . ASP A 1 85 ? 14.066 0.830 -16.926 1.00 75.38 85 ASP A O 1
ATOM 681 N N . VAL A 1 86 ? 13.077 -1.078 -16.371 1.00 76.06 86 VAL A N 1
ATOM 682 C CA . VAL A 1 86 ? 14.243 -1.891 -16.783 1.00 76.06 86 VAL A CA 1
ATOM 683 C C . VAL A 1 86 ? 14.513 -1.765 -18.288 1.00 76.06 86 VAL A C 1
ATOM 685 O O . VAL A 1 86 ? 15.663 -1.840 -18.717 1.00 76.06 86 VAL A O 1
ATOM 688 N N . GLN A 1 87 ? 13.477 -1.533 -19.098 1.00 73.75 87 GLN A N 1
ATOM 689 C CA . GLN A 1 87 ? 13.631 -1.356 -20.545 1.00 73.75 87 GLN A CA 1
ATOM 690 C C . GLN A 1 87 ? 14.159 0.039 -20.909 1.00 73.75 87 GLN A C 1
ATOM 692 O O . GLN A 1 87 ? 14.719 0.222 -21.990 1.00 73.75 87 GLN A O 1
ATOM 697 N N . THR A 1 88 ? 14.029 1.015 -20.007 1.00 7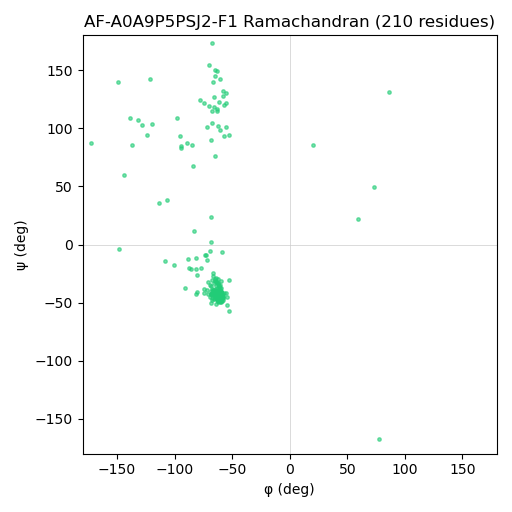5.56 88 THR A N 1
ATOM 698 C CA . THR A 1 88 ? 14.499 2.389 -20.200 1.00 75.56 88 THR A CA 1
ATOM 699 C C . THR A 1 88 ? 15.371 2.815 -19.016 1.00 75.56 88 THR A C 1
ATOM 701 O O . THR A 1 88 ? 14.822 3.198 -17.985 1.00 75.56 88 THR A O 1
ATOM 704 N N . PRO A 1 89 ? 16.713 2.848 -19.134 1.00 75.94 89 PRO A N 1
ATOM 705 C CA . PRO A 1 89 ? 17.638 3.169 -18.031 1.00 75.94 89 PRO A CA 1
ATOM 706 C C . PRO A 1 89 ? 17.581 4.638 -17.556 1.00 75.94 89 PRO A C 1
ATOM 708 O O . PRO A 1 89 ? 18.537 5.174 -16.996 1.00 75.94 89 PRO A O 1
ATOM 711 N N . VAL A 1 90 ? 16.463 5.319 -17.788 1.00 83.12 90 VAL A N 1
ATOM 712 C CA . VAL A 1 90 ? 16.200 6.678 -17.350 1.00 83.12 90 VAL A CA 1
ATOM 713 C C . VAL A 1 90 ? 15.842 6.641 -15.861 1.00 83.12 90 VAL A C 1
ATOM 715 O O . VAL A 1 90 ? 14.925 5.922 -15.457 1.00 83.12 90 VAL A O 1
ATOM 718 N N . PRO A 1 91 ? 16.549 7.397 -15.008 1.00 82.69 91 PRO A N 1
ATOM 719 C CA . PRO A 1 91 ? 16.185 7.498 -13.607 1.00 82.69 91 PRO A CA 1
ATOM 720 C C . PRO A 1 91 ? 14.798 8.146 -13.462 1.00 82.69 91 PRO A C 1
ATOM 722 O O . PRO A 1 91 ? 14.440 9.023 -14.251 1.00 82.69 91 PRO A O 1
ATOM 725 N N . PRO A 1 92 ? 14.029 7.781 -12.424 1.00 86.62 92 PRO A N 1
ATOM 726 C CA . PRO A 1 92 ? 12.715 8.365 -12.188 1.00 86.62 92 PRO A CA 1
ATOM 727 C C . PRO A 1 92 ? 12.782 9.880 -12.034 1.00 86.62 92 PRO A C 1
ATOM 729 O O . PRO A 1 92 ? 13.581 10.411 -11.250 1.00 86.62 92 PRO A O 1
ATOM 732 N N . SER A 1 93 ? 11.892 10.564 -12.748 1.00 90.75 93 SER A N 1
ATOM 733 C CA . SER A 1 93 ? 11.769 12.015 -12.672 1.00 90.75 93 SER A CA 1
ATOM 734 C C . SER A 1 93 ? 11.307 12.452 -11.274 1.00 90.75 93 SER A C 1
ATOM 736 O O . SER A 1 93 ? 10.588 11.731 -10.575 1.00 90.75 93 SER A O 1
ATOM 738 N N . ILE A 1 94 ? 11.706 13.655 -10.847 1.00 92.56 94 ILE A N 1
ATOM 739 C CA . ILE A 1 94 ? 11.281 14.217 -9.553 1.00 92.56 94 ILE A CA 1
ATOM 740 C C . ILE A 1 94 ? 9.745 14.232 -9.422 1.00 92.56 94 ILE A C 1
ATOM 742 O O . ILE A 1 94 ? 9.255 13.776 -8.386 1.00 92.56 94 ILE A O 1
ATOM 746 N N . PRO A 1 95 ? 8.964 14.651 -10.442 1.00 93.81 95 PRO A N 1
ATOM 747 C CA . PRO A 1 95 ? 7.505 14.622 -10.357 1.00 93.81 95 PRO A CA 1
ATOM 748 C C . PRO A 1 95 ? 6.936 13.219 -10.115 1.00 93.81 95 PRO A C 1
ATOM 750 O O . PRO A 1 95 ? 6.027 13.071 -9.302 1.00 93.81 95 PRO A O 1
ATOM 753 N N . GLN A 1 96 ? 7.496 12.180 -10.748 1.00 90.81 96 GLN A N 1
ATOM 754 C CA . GLN A 1 96 ? 7.073 10.794 -10.513 1.00 90.81 96 GLN A CA 1
ATOM 755 C C . GLN A 1 96 ? 7.334 10.371 -9.067 1.00 90.81 96 GLN A C 1
ATOM 757 O O . GLN A 1 96 ? 6.436 9.828 -8.424 1.00 90.81 96 GLN A O 1
ATOM 762 N N . LYS A 1 97 ? 8.522 10.664 -8.519 1.00 92.50 97 LYS A N 1
ATOM 763 C CA . LYS A 1 97 ? 8.841 10.361 -7.111 1.00 92.50 97 LYS A CA 1
ATOM 764 C C . LYS A 1 97 ? 7.881 11.058 -6.153 1.00 92.50 97 LYS A C 1
ATOM 766 O O . LYS A 1 97 ? 7.343 10.418 -5.255 1.00 92.50 97 LYS A O 1
ATOM 771 N N . VAL A 1 98 ? 7.637 12.350 -6.368 1.00 94.31 98 VAL A N 1
ATOM 772 C CA . VAL A 1 98 ? 6.727 13.147 -5.534 1.00 94.31 98 VAL A CA 1
ATOM 773 C C . VAL A 1 98 ? 5.309 12.587 -5.599 1.00 94.31 98 VAL A C 1
ATOM 775 O O . VAL A 1 98 ? 4.711 12.337 -4.557 1.00 94.31 98 VAL A O 1
ATOM 778 N N . HIS A 1 99 ? 4.793 12.312 -6.799 1.00 93.81 99 HIS A N 1
ATOM 779 C CA . HIS A 1 99 ? 3.464 11.727 -6.971 1.00 93.81 99 HIS A CA 1
ATOM 780 C C . HIS A 1 99 ? 3.333 10.381 -6.240 1.00 93.81 99 HIS A C 1
ATOM 782 O O . HIS A 1 99 ? 2.374 10.153 -5.507 1.00 93.81 99 HIS A O 1
ATOM 788 N N . SER A 1 100 ? 4.347 9.526 -6.366 1.00 92.25 100 SER A N 1
ATOM 789 C CA . SER A 1 100 ? 4.401 8.221 -5.699 1.00 92.25 100 SER A CA 1
ATOM 790 C C . SER A 1 100 ? 4.416 8.358 -4.177 1.00 92.25 100 SER A C 1
ATOM 792 O O . SER A 1 100 ? 3.662 7.682 -3.478 1.00 92.25 100 SER A O 1
ATOM 794 N N . GLY A 1 101 ? 5.243 9.266 -3.655 1.00 93.88 101 GLY A N 1
ATOM 795 C CA . GLY A 1 101 ? 5.342 9.531 -2.221 1.00 93.88 101 GLY A CA 1
ATOM 796 C C . GLY A 1 101 ? 4.027 10.049 -1.644 1.00 93.88 101 GLY A C 1
ATOM 797 O O . GLY A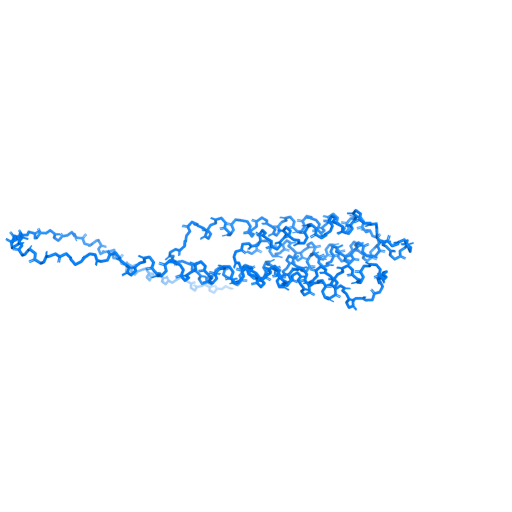 1 101 ? 3.586 9.571 -0.599 1.00 93.88 101 GLY A O 1
ATOM 798 N N . ILE A 1 102 ? 3.357 10.952 -2.365 1.00 95.25 102 ILE A N 1
ATOM 799 C CA . ILE A 1 102 ? 2.030 11.466 -2.009 1.00 95.25 102 ILE A CA 1
ATOM 800 C C . ILE A 1 102 ? 1.019 10.319 -1.896 1.00 95.25 102 ILE A C 1
ATOM 802 O O . ILE A 1 102 ? 0.299 10.242 -0.902 1.00 95.25 102 ILE A O 1
ATOM 806 N N . VAL A 1 103 ? 0.997 9.394 -2.859 1.00 91.94 103 VAL A N 1
ATOM 807 C CA . VAL A 1 103 ? 0.098 8.230 -2.834 1.00 91.94 103 VAL A CA 1
ATOM 808 C C . VAL A 1 103 ? 0.349 7.355 -1.600 1.00 91.94 103 VAL A C 1
ATOM 810 O O . VAL A 1 103 ? -0.603 7.006 -0.903 1.00 91.94 103 VAL A O 1
ATOM 813 N N . PHE A 1 104 ? 1.606 7.048 -1.265 1.00 93.94 104 PHE A N 1
ATOM 814 C CA . PHE A 1 104 ? 1.935 6.262 -0.066 1.00 93.94 104 PHE A CA 1
ATOM 815 C C . PHE A 1 104 ? 1.536 6.962 1.243 1.00 93.94 104 PHE A C 1
ATOM 817 O O . PHE A 1 104 ? 1.002 6.320 2.153 1.00 93.94 104 PHE A O 1
ATOM 824 N N . VAL A 1 105 ? 1.766 8.275 1.337 1.00 94.50 105 VAL A N 1
ATOM 825 C CA . VAL A 1 105 ? 1.356 9.079 2.499 1.00 94.50 105 VAL A CA 1
ATOM 826 C C . VAL A 1 105 ? -0.166 9.096 2.623 1.00 94.50 105 VAL A C 1
ATOM 828 O O . VAL A 1 105 ? -0.683 8.823 3.705 1.00 94.50 105 VAL A O 1
ATOM 831 N N . PHE A 1 106 ? -0.896 9.318 1.526 1.00 92.88 106 PHE A N 1
ATOM 832 C CA . PHE A 1 106 ? -2.357 9.257 1.536 1.00 92.88 106 PHE A CA 1
ATOM 833 C C . PHE A 1 106 ? -2.871 7.884 1.950 1.00 92.88 106 PHE A C 1
ATOM 835 O O . PHE A 1 106 ? -3.762 7.820 2.793 1.00 92.88 106 PHE A O 1
ATOM 842 N N . TYR A 1 107 ? -2.307 6.786 1.441 1.00 90.38 107 TYR A N 1
ATOM 843 C CA . TYR A 1 107 ? -2.704 5.450 1.892 1.00 90.38 107 TYR A CA 1
ATOM 844 C C . TYR A 1 107 ? -2.480 5.255 3.393 1.00 90.38 107 TYR A C 1
ATOM 846 O O . TYR A 1 107 ? -3.308 4.644 4.061 1.00 90.38 107 TYR A O 1
ATOM 854 N N . THR A 1 108 ? -1.398 5.808 3.938 1.00 92.19 108 THR A N 1
ATOM 855 C CA . THR A 1 108 ? -1.101 5.704 5.372 1.00 92.19 108 THR A CA 1
ATOM 856 C C . THR A 1 108 ? -2.115 6.494 6.198 1.00 92.19 108 THR A C 1
ATOM 858 O O . THR A 1 108 ? -2.749 5.930 7.086 1.00 92.19 108 THR A O 1
ATOM 861 N N . ILE A 1 109 ? -2.361 7.758 5.843 1.00 90.38 109 ILE A N 1
ATOM 862 C CA . ILE A 1 109 ? -3.293 8.643 6.562 1.00 90.38 109 ILE A CA 1
ATOM 863 C C . ILE A 1 109 ? -4.745 8.148 6.447 1.00 90.38 109 ILE A C 1
ATOM 865 O O . ILE A 1 109 ? -5.506 8.182 7.410 1.00 90.38 109 ILE A O 1
ATOM 869 N N . THR A 1 110 ? -5.146 7.651 5.275 1.00 87.38 110 THR A N 1
ATOM 870 C CA . THR A 1 110 ? -6.518 7.162 5.036 1.00 87.38 110 THR A CA 1
ATOM 871 C C . THR A 1 110 ? -6.813 5.820 5.706 1.00 87.38 110 THR A C 1
ATOM 873 O O . THR A 1 110 ? -7.972 5.409 5.759 1.00 87.38 110 THR A O 1
ATOM 876 N N . SER A 1 111 ? -5.802 5.141 6.259 1.00 83.56 111 SER A N 1
ATOM 877 C CA . SER A 1 111 ? -5.973 3.841 6.917 1.00 83.56 111 SER A CA 1
ATOM 878 C C . SER A 1 111 ? -6.679 3.900 8.277 1.00 83.56 111 SER A C 1
ATOM 880 O O . SER A 1 111 ? -7.076 2.852 8.810 1.00 83.56 111 SER A O 1
ATOM 882 N N . GLY A 1 112 ? -6.892 5.117 8.789 1.00 83.69 112 GLY A N 1
ATOM 883 C CA . GLY A 1 112 ? -7.508 5.385 10.081 1.00 83.69 112 GLY A CA 1
ATOM 884 C C . GLY A 1 112 ? -6.536 5.165 11.247 1.00 83.69 112 GLY A C 1
ATOM 885 O O . GLY A 1 112 ? -5.347 4.976 11.022 1.00 83.69 112 GLY A O 1
ATOM 886 N N . PRO A 1 113 ? -7.034 5.115 12.495 1.00 81.12 113 PRO A N 1
ATOM 887 C CA . PRO A 1 113 ? -6.203 5.026 13.708 1.00 81.12 113 PRO A CA 1
ATOM 888 C C . PRO A 1 113 ? -5.456 3.689 13.872 1.00 81.12 113 PRO A C 1
ATOM 890 O O . PRO A 1 113 ? -4.827 3.441 14.902 1.00 81.12 113 PRO A O 1
ATOM 893 N N . ASP A 1 114 ? -5.588 2.778 12.906 1.00 84.00 114 ASP A N 1
ATOM 894 C CA . ASP A 1 114 ? -4.931 1.480 12.927 1.00 84.00 114 ASP A CA 1
ATOM 895 C C . ASP A 1 114 ? -3.648 1.521 12.076 1.00 84.00 114 ASP A C 1
ATOM 897 O O . ASP A 1 114 ? -3.738 1.480 10.841 1.00 84.00 114 ASP A O 1
ATOM 901 N N . PRO A 1 115 ? -2.459 1.485 12.712 1.00 89.94 115 PRO A N 1
ATOM 902 C CA . PRO A 1 115 ? -1.169 1.632 12.039 1.00 89.94 115 PRO A CA 1
ATOM 903 C C . PRO A 1 115 ? -0.812 0.444 11.134 1.00 89.94 115 PRO A C 1
ATOM 905 O O . PRO A 1 115 ? 0.203 0.487 10.437 1.00 89.94 115 PRO A O 1
ATOM 908 N N . THR A 1 116 ? -1.615 -0.628 11.128 1.00 91.38 116 THR A N 1
ATOM 909 C CA . THR A 1 116 ? -1.322 -1.865 10.393 1.00 91.38 116 THR A CA 1
ATOM 910 C C . THR A 1 116 ? -1.075 -1.623 8.905 1.00 91.38 116 THR A C 1
ATOM 912 O O . THR A 1 116 ? -0.138 -2.195 8.353 1.00 91.38 116 THR A O 1
ATOM 915 N N . LEU A 1 117 ? -1.857 -0.761 8.239 1.00 91.25 117 LEU A N 1
ATOM 916 C CA . LEU A 1 117 ? -1.635 -0.513 6.808 1.00 91.25 117 LEU A CA 1
ATOM 917 C C . LEU A 1 117 ? -0.315 0.229 6.573 1.00 91.25 117 LEU A C 1
ATOM 919 O O . LEU A 1 117 ? 0.432 -0.149 5.678 1.00 91.25 117 LEU A O 1
ATOM 923 N N . GLY A 1 118 ? 0.003 1.232 7.396 1.00 94.38 118 GLY A N 1
ATOM 924 C CA . GLY A 1 118 ? 1.283 1.936 7.315 1.00 94.38 118 GLY A CA 1
ATOM 925 C C . GLY A 1 118 ? 2.473 0.995 7.516 1.00 94.38 118 GLY A C 1
ATOM 926 O O . GLY A 1 118 ? 3.435 1.058 6.754 1.00 94.38 118 GLY A O 1
ATOM 927 N N . LEU A 1 119 ? 2.387 0.063 8.473 1.00 95.06 119 LEU A N 1
ATOM 928 C CA . LEU A 1 119 ? 3.416 -0.965 8.684 1.00 95.06 119 LEU A CA 1
ATOM 929 C C . LEU A 1 119 ? 3.562 -1.898 7.476 1.00 95.06 119 LEU A C 1
ATOM 931 O O . LEU A 1 119 ? 4.682 -2.195 7.062 1.00 95.06 119 LEU A O 1
ATOM 935 N N . VAL A 1 120 ? 2.446 -2.324 6.880 1.00 95.50 120 VAL A N 1
ATOM 936 C CA . VAL A 1 120 ? 2.462 -3.126 5.650 1.00 95.50 120 VAL A CA 1
ATOM 937 C C . VAL A 1 120 ? 3.113 -2.343 4.504 1.00 95.50 120 VAL A C 1
ATOM 939 O O . VAL A 1 120 ? 3.926 -2.906 3.776 1.00 95.50 120 VAL A O 1
ATOM 942 N N . LEU A 1 121 ? 2.828 -1.047 4.353 1.00 95.19 121 LEU A N 1
ATOM 943 C CA . LEU A 1 121 ? 3.448 -0.213 3.317 1.00 95.19 121 LEU A CA 1
ATOM 944 C C . LEU A 1 121 ? 4.950 -0.013 3.545 1.00 95.19 121 LEU A C 1
ATOM 946 O O . LEU A 1 121 ? 5.712 -0.089 2.586 1.00 95.19 121 LEU A O 1
ATOM 950 N N . ILE A 1 122 ? 5.392 0.180 4.791 1.00 96.88 122 ILE A N 1
ATOM 951 C CA . ILE A 1 122 ? 6.820 0.208 5.154 1.00 96.88 122 ILE A CA 1
ATOM 952 C C . ILE A 1 122 ? 7.489 -1.106 4.745 1.00 96.88 122 ILE A C 1
ATOM 954 O O . ILE A 1 122 ? 8.521 -1.094 4.078 1.00 96.88 122 ILE A O 1
ATOM 958 N N . TYR A 1 123 ? 6.875 -2.242 5.079 1.00 96.19 123 TYR A N 1
ATOM 959 C CA . TYR A 1 123 ? 7.382 -3.555 4.688 1.00 96.19 123 TYR A CA 1
ATOM 960 C C . TYR A 1 123 ? 7.465 -3.715 3.161 1.00 96.19 123 TYR A C 1
ATOM 962 O O . TYR A 1 123 ? 8.468 -4.209 2.641 1.00 96.19 123 TYR A O 1
ATOM 970 N N . VAL A 1 124 ? 6.451 -3.250 2.426 1.00 94.88 124 VAL A N 1
ATOM 971 C CA . VAL A 1 124 ? 6.447 -3.244 0.956 1.00 94.88 124 VAL A CA 1
ATOM 972 C C . VAL A 1 124 ? 7.576 -2.370 0.403 1.00 94.88 124 VAL A C 1
ATOM 974 O O . VAL A 1 124 ? 8.300 -2.822 -0.481 1.00 94.88 124 VAL A O 1
ATOM 977 N N . LEU A 1 125 ? 7.782 -1.161 0.932 1.00 95.06 125 LEU A N 1
ATOM 978 C CA . LEU A 1 125 ? 8.862 -0.260 0.506 1.00 95.06 125 LEU A CA 1
ATOM 979 C C . LEU A 1 125 ? 10.248 -0.851 0.784 1.00 95.06 125 LEU A C 1
ATOM 981 O O . LEU A 1 125 ? 11.127 -0.762 -0.070 1.00 95.06 125 LEU A O 1
ATOM 985 N N . LEU A 1 126 ? 10.440 -1.501 1.933 1.00 96.06 126 LEU A N 1
ATOM 986 C CA . LEU A 1 126 ? 11.687 -2.200 2.256 1.00 96.06 126 LEU A CA 1
ATOM 987 C C . LEU A 1 126 ? 11.913 -3.415 1.350 1.00 96.06 126 LEU A C 1
ATOM 989 O O . LEU A 1 126 ? 13.033 -3.647 0.900 1.00 96.06 126 LEU A O 1
ATOM 993 N N . THR A 1 127 ? 10.854 -4.159 1.027 1.00 94.25 127 THR A N 1
ATOM 994 C CA . THR A 1 127 ? 10.922 -5.283 0.080 1.00 94.25 127 THR A CA 1
ATOM 995 C C . THR A 1 127 ? 11.282 -4.794 -1.321 1.00 94.25 127 THR A C 1
ATOM 997 O O . THR A 1 127 ? 12.097 -5.413 -2.000 1.00 94.25 127 THR A O 1
ATOM 1000 N N . LEU A 1 128 ? 10.723 -3.656 -1.743 1.00 92.62 128 LEU A N 1
ATOM 1001 C CA . LEU A 1 128 ? 11.092 -3.005 -2.997 1.00 92.62 128 LEU A CA 1
ATOM 1002 C C . LEU A 1 128 ? 12.541 -2.528 -2.961 1.00 92.62 128 LEU A C 1
ATOM 1004 O O . LEU A 1 128 ? 13.250 -2.759 -3.929 1.00 92.62 128 LEU A O 1
ATOM 1008 N N . TRP A 1 129 ? 13.000 -1.943 -1.856 1.00 94.56 129 TRP A N 1
ATOM 1009 C CA . TRP A 1 129 ? 14.392 -1.527 -1.689 1.00 94.56 129 TRP A CA 1
ATOM 1010 C C . TRP A 1 129 ? 15.387 -2.698 -1.743 1.00 94.56 129 TRP A C 1
ATOM 1012 O O . TRP A 1 129 ? 16.489 -2.520 -2.247 1.00 94.56 129 TRP A O 1
ATOM 1022 N N . LEU A 1 130 ? 15.019 -3.888 -1.262 1.00 94.38 130 LEU A N 1
ATOM 1023 C CA . LEU A 1 130 ? 15.841 -5.104 -1.372 1.00 94.38 130 LEU A CA 1
ATOM 1024 C C . LEU A 1 130 ? 15.716 -5.805 -2.735 1.00 94.38 130 LEU A C 1
ATOM 1026 O O . LEU A 1 130 ? 16.468 -6.736 -3.025 1.00 94.38 130 LEU A O 1
ATOM 1030 N N . GLY A 1 131 ? 14.739 -5.408 -3.551 1.00 88.94 131 GLY A N 1
ATOM 1031 C CA . GLY A 1 131 ? 14.419 -6.068 -4.806 1.00 88.94 131 GLY A CA 1
ATOM 1032 C C . GLY A 1 131 ? 15.536 -5.918 -5.845 1.00 88.94 131 GLY A C 1
ATOM 1033 O O . GLY A 1 131 ? 16.101 -4.833 -5.988 1.00 88.94 131 GLY A O 1
ATOM 1034 N N . PRO A 1 132 ? 15.847 -6.974 -6.617 1.00 80.12 132 PRO A N 1
ATOM 1035 C CA . PRO A 1 132 ? 16.798 -6.863 -7.713 1.00 80.12 132 PRO A CA 1
ATOM 1036 C C . PRO A 1 132 ? 16.199 -6.019 -8.853 1.00 80.12 132 PRO A C 1
ATOM 1038 O O . PRO A 1 132 ? 14.980 -5.997 -9.039 1.00 80.12 132 PRO A O 1
ATOM 1041 N N . TYR A 1 133 ? 17.063 -5.386 -9.653 1.00 68.88 133 TYR A N 1
ATOM 1042 C CA . TYR A 1 133 ? 16.709 -4.634 -10.872 1.00 68.88 133 TYR A CA 1
ATOM 1043 C C . TYR A 1 133 ? 16.028 -3.276 -10.653 1.00 68.88 133 TYR A C 1
ATOM 1045 O O . TYR A 1 133 ? 15.025 -2.962 -11.292 1.00 68.88 133 TYR A O 1
ATOM 1053 N N . GLN A 1 134 ? 16.595 -2.435 -9.787 1.00 77.00 134 GLN A N 1
ATOM 1054 C CA . GLN A 1 134 ? 16.156 -1.048 -9.647 1.00 77.00 134 GLN A CA 1
ATOM 1055 C C . GLN A 1 134 ? 17.280 -0.058 -9.920 1.00 77.00 134 GLN A C 1
ATOM 1057 O O . GLN A 1 134 ? 18.429 -0.240 -9.522 1.00 77.00 134 GLN A O 1
ATOM 1062 N N . ASN A 1 135 ? 16.917 1.047 -10.566 1.00 84.62 135 ASN A N 1
ATOM 1063 C CA . ASN A 1 135 ? 17.795 2.201 -10.684 1.00 84.62 135 ASN A CA 1
ATOM 1064 C C . ASN A 1 135 ? 18.132 2.738 -9.281 1.00 84.62 135 ASN A C 1
ATOM 1066 O O . ASN A 1 135 ? 17.259 2.819 -8.414 1.00 84.62 135 ASN A O 1
ATOM 1070 N N . ALA A 1 136 ? 19.371 3.191 -9.059 1.00 88.31 136 ALA A N 1
ATOM 1071 C CA . ALA A 1 136 ? 19.812 3.741 -7.766 1.00 88.31 136 ALA A CA 1
ATOM 1072 C C . ALA A 1 136 ? 18.896 4.871 -7.245 1.00 88.31 136 ALA A C 1
ATOM 1074 O O . ALA A 1 136 ? 18.683 5.029 -6.041 1.00 88.31 136 ALA A O 1
ATOM 1075 N N . GLY A 1 137 ? 18.286 5.631 -8.163 1.00 88.19 137 GLY A N 1
ATOM 1076 C CA . GLY A 1 137 ? 17.319 6.677 -7.840 1.00 88.19 137 GLY A CA 1
ATOM 1077 C C . GLY A 1 137 ? 16.030 6.176 -7.175 1.00 88.19 137 GLY A C 1
ATOM 1078 O O . GLY A 1 137 ? 15.440 6.941 -6.407 1.00 88.19 137 GLY A O 1
ATOM 1079 N N . TRP A 1 138 ? 15.611 4.939 -7.454 1.00 90.62 138 TRP A N 1
ATOM 1080 C CA . TRP A 1 138 ? 14.462 4.284 -6.826 1.00 90.62 138 TRP A CA 1
ATOM 1081 C C . TRP A 1 138 ? 14.816 3.707 -5.453 1.00 90.62 138 TRP A C 1
ATOM 1083 O O . TRP A 1 138 ? 14.064 3.935 -4.509 1.00 90.62 138 TRP A O 1
ATOM 1093 N N . HIS A 1 139 ? 15.993 3.088 -5.296 1.00 91.50 139 HIS A N 1
ATOM 1094 C CA . HIS A 1 139 ? 16.463 2.610 -3.988 1.00 91.50 139 HIS A CA 1
ATOM 1095 C C . HIS A 1 139 ? 16.464 3.730 -2.940 1.00 91.50 139 HIS A C 1
ATOM 1097 O O . HIS A 1 139 ? 15.847 3.599 -1.881 1.00 91.50 139 HIS A O 1
ATOM 1103 N N . ASN A 1 140 ? 17.091 4.866 -3.259 1.00 93.25 140 ASN A N 1
ATOM 1104 C CA . ASN A 1 140 ? 17.124 6.013 -2.349 1.00 93.25 140 ASN A CA 1
ATOM 1105 C C . ASN A 1 140 ? 15.719 6.551 -2.049 1.00 93.25 140 ASN A C 1
ATOM 1107 O O . ASN A 1 140 ? 15.439 6.977 -0.933 1.00 93.25 140 ASN A O 1
ATOM 1111 N N . PHE A 1 141 ? 14.817 6.514 -3.031 1.00 93.50 141 PHE A N 1
ATOM 1112 C CA . PHE A 1 141 ? 13.440 6.940 -2.823 1.00 93.50 141 PHE A CA 1
ATOM 1113 C C . PHE A 1 141 ? 12.696 6.015 -1.847 1.00 93.50 141 PHE A C 1
ATOM 1115 O O . PHE A 1 141 ? 12.085 6.521 -0.910 1.00 93.50 141 PHE A O 1
ATOM 1122 N N . PHE A 1 142 ? 12.779 4.688 -2.000 1.00 94.75 142 PHE A N 1
ATOM 1123 C CA . PHE A 1 142 ? 12.049 3.764 -1.122 1.00 94.75 142 PHE A CA 1
ATOM 1124 C C . PHE A 1 142 ? 12.527 3.811 0.324 1.00 94.75 142 PHE A C 1
ATOM 1126 O O . PHE A 1 142 ? 11.691 3.796 1.226 1.00 94.75 142 PHE A O 1
ATOM 1133 N N . ILE A 1 143 ? 13.838 3.926 0.563 1.00 96.56 143 ILE A N 1
ATOM 1134 C CA . ILE A 1 143 ? 14.357 4.018 1.933 1.00 96.56 143 ILE A CA 1
ATOM 1135 C C . ILE A 1 143 ? 13.944 5.333 2.608 1.00 96.56 143 ILE A C 1
ATOM 1137 O O . ILE A 1 143 ? 13.477 5.314 3.747 1.00 96.56 143 ILE A O 1
ATOM 1141 N N . ILE A 1 144 ? 14.025 6.464 1.892 1.00 96.69 144 ILE A N 1
ATOM 1142 C CA . ILE A 1 144 ? 13.581 7.769 2.407 1.00 96.69 144 ILE A CA 1
ATOM 1143 C C . ILE A 1 144 ? 12.075 7.736 2.678 1.00 96.69 144 ILE A C 1
ATOM 1145 O O . ILE A 1 144 ? 11.634 8.126 3.757 1.00 96.69 144 ILE A O 1
ATOM 1149 N N . GLN A 1 145 ? 11.283 7.224 1.735 1.00 96.69 145 GLN A N 1
ATOM 1150 C CA . GLN A 1 145 ? 9.834 7.131 1.883 1.00 96.69 145 GLN A CA 1
ATOM 1151 C C . GLN A 1 145 ? 9.445 6.214 3.050 1.00 96.69 145 GLN A C 1
ATOM 1153 O O . GLN A 1 145 ? 8.560 6.560 3.829 1.00 96.69 145 GLN A O 1
ATOM 1158 N N . SER A 1 146 ? 10.128 5.078 3.217 1.00 97.31 146 SER A N 1
ATOM 1159 C CA . SER A 1 146 ? 9.925 4.167 4.347 1.00 97.31 146 SER A CA 1
ATOM 1160 C C . SER A 1 146 ? 10.206 4.857 5.682 1.00 97.31 146 SER A C 1
ATOM 1162 O O . SER A 1 146 ? 9.448 4.682 6.635 1.00 97.31 146 SER A O 1
ATOM 1164 N N . LEU A 1 147 ? 11.269 5.664 5.756 1.00 98.00 147 LEU A N 1
ATOM 1165 C CA . LEU A 1 147 ? 11.603 6.431 6.955 1.00 98.00 147 LEU A CA 1
ATOM 1166 C C . LEU A 1 147 ? 10.546 7.503 7.250 1.00 98.00 147 LEU A C 1
ATOM 1168 O O . LEU A 1 147 ? 10.129 7.637 8.398 1.00 98.00 147 LEU A O 1
ATOM 1172 N N . ILE A 1 148 ? 10.057 8.212 6.226 1.00 97.44 148 ILE A N 1
ATOM 1173 C CA . ILE A 1 148 ? 8.967 9.191 6.369 1.00 97.44 148 ILE A CA 1
ATOM 1174 C C . ILE A 1 148 ? 7.710 8.518 6.930 1.00 97.44 148 ILE A C 1
ATOM 1176 O O . ILE A 1 148 ? 7.136 9.013 7.900 1.00 97.44 148 ILE A O 1
ATOM 1180 N N . LEU A 1 149 ? 7.299 7.373 6.372 1.00 96.69 149 LEU A N 1
ATOM 1181 C CA . LEU A 1 149 ? 6.135 6.638 6.874 1.00 96.69 149 LEU A CA 1
ATOM 1182 C C . LEU A 1 149 ? 6.339 6.148 8.314 1.00 96.69 149 LEU A C 1
ATOM 1184 O O . LEU A 1 149 ? 5.422 6.248 9.125 1.00 96.69 149 LEU A O 1
ATOM 1188 N N . ALA A 1 150 ? 7.537 5.668 8.660 1.00 97.31 150 ALA A N 1
ATOM 1189 C CA . ALA A 1 150 ? 7.847 5.239 10.023 1.00 97.31 150 ALA A CA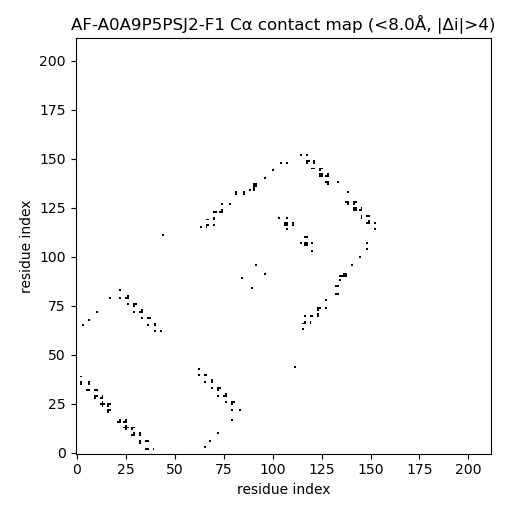 1
ATOM 1190 C C . ALA A 1 150 ? 7.741 6.398 11.028 1.00 97.31 150 ALA A C 1
ATOM 1192 O O . ALA A 1 150 ? 7.122 6.244 12.081 1.00 97.31 150 ALA A O 1
ATOM 1193 N N . VAL A 1 151 ? 8.286 7.571 10.687 1.00 97.19 151 VAL A N 1
ATOM 1194 C CA . VAL A 1 151 ? 8.174 8.780 11.517 1.00 97.19 151 VAL A CA 1
ATOM 1195 C C . VAL A 1 151 ? 6.714 9.203 11.668 1.00 97.19 151 VAL A C 1
ATOM 1197 O O . VAL A 1 151 ? 6.290 9.489 12.786 1.00 97.19 151 VAL A O 1
ATOM 1200 N N . LEU A 1 152 ? 5.925 9.185 10.588 1.00 95.81 152 LEU A N 1
ATOM 1201 C CA . LEU A 1 152 ? 4.494 9.502 10.644 1.00 95.81 152 LEU A CA 1
ATOM 1202 C C . LEU A 1 152 ? 3.735 8.572 11.600 1.00 95.81 152 LEU A C 1
ATOM 1204 O O . LEU A 1 152 ? 2.984 9.064 12.439 1.00 95.81 152 LEU A O 1
ATOM 1208 N N . LEU A 1 153 ? 3.982 7.258 11.550 1.00 95.19 153 LEU A N 1
ATOM 1209 C CA . LEU A 1 153 ? 3.347 6.300 12.466 1.00 95.19 153 LEU A CA 1
ATOM 1210 C C . LEU A 1 153 ? 3.745 6.527 13.929 1.00 95.19 153 LEU A C 1
ATOM 1212 O O . LEU A 1 153 ? 2.911 6.402 14.829 1.00 95.19 153 LEU A O 1
ATOM 1216 N N . ILE A 1 154 ? 5.012 6.865 14.186 1.00 96.31 154 ILE A N 1
ATOM 1217 C CA . ILE A 1 154 ? 5.486 7.183 15.539 1.00 96.31 154 ILE A CA 1
ATOM 1218 C C . ILE A 1 154 ? 4.804 8.458 16.044 1.00 96.31 154 ILE A C 1
ATOM 1220 O O . ILE A 1 154 ? 4.301 8.470 17.168 1.00 96.31 154 ILE A O 1
ATOM 1224 N N . LEU A 1 155 ? 4.746 9.507 15.221 1.00 95.31 155 LEU A N 1
ATOM 1225 C CA . LEU A 1 155 ? 4.092 10.769 15.570 1.00 95.31 155 LEU A CA 1
ATOM 1226 C C . LEU A 1 155 ? 2.599 10.574 15.837 1.00 95.31 155 LEU A C 1
ATOM 1228 O O . LEU A 1 155 ? 2.109 11.035 16.865 1.00 95.31 155 LEU A O 1
ATOM 1232 N N . GLU A 1 156 ? 1.888 9.838 14.985 1.00 93.62 156 GLU A N 1
ATOM 1233 C CA . GLU A 1 156 ? 0.470 9.523 15.185 1.00 93.62 156 GLU A CA 1
ATOM 1234 C C . GLU A 1 156 ? 0.245 8.762 16.499 1.00 93.62 156 GLU A C 1
ATOM 1236 O O . GLU A 1 156 ? -0.666 9.079 17.274 1.00 93.62 156 GLU A O 1
ATOM 1241 N N . ARG A 1 157 ? 1.123 7.801 16.811 1.00 92.69 157 ARG A N 1
ATOM 1242 C CA . ARG A 1 157 ? 1.062 7.047 18.066 1.00 92.69 157 ARG A CA 1
ATOM 1243 C C . ARG A 1 157 ? 1.320 7.928 19.288 1.00 92.69 157 ARG A C 1
ATOM 1245 O O . ARG A 1 157 ? 0.655 7.739 20.308 1.00 92.69 157 ARG A O 1
ATOM 1252 N N . LEU A 1 158 ? 2.272 8.855 19.202 1.00 94.25 158 LEU A N 1
ATOM 1253 C CA . LEU A 1 158 ? 2.583 9.805 20.272 1.00 94.25 158 LEU A CA 1
ATOM 1254 C C . LEU A 1 158 ? 1.431 10.788 20.489 1.00 94.25 158 LEU A C 1
ATOM 1256 O O . LEU A 1 158 ? 0.975 10.930 21.621 1.00 94.25 158 LEU A O 1
ATOM 1260 N N . LEU A 1 159 ? 0.904 11.386 19.419 1.00 93.25 159 LEU A N 1
ATOM 1261 C CA . LEU A 1 159 ? -0.245 12.294 19.476 1.00 93.25 159 LEU A CA 1
ATOM 1262 C C . LEU A 1 159 ? -1.480 11.604 20.066 1.00 93.25 159 LEU A C 1
ATOM 1264 O O . LEU A 1 159 ? -2.133 12.155 20.950 1.00 93.25 159 LEU A O 1
ATOM 1268 N N . SER A 1 160 ? -1.745 10.357 19.666 1.00 91.00 160 SER A N 1
ATOM 1269 C CA . SER A 1 160 ? -2.848 9.564 20.224 1.00 91.00 160 SER A CA 1
ATOM 1270 C C . SER A 1 160 ? -2.702 9.332 21.731 1.00 91.00 160 SER A C 1
ATOM 1272 O O . SER A 1 160 ? -3.690 9.348 22.458 1.00 91.00 160 SER A O 1
ATOM 1274 N N . ARG A 1 161 ? -1.474 9.120 22.224 1.00 91.25 161 ARG A N 1
ATOM 1275 C CA . ARG A 1 161 ? -1.214 8.961 23.665 1.00 91.25 161 ARG A CA 1
ATOM 1276 C C . ARG A 1 161 ? -1.361 10.272 24.429 1.00 91.25 161 ARG A C 1
ATOM 1278 O O . ARG A 1 161 ? -1.867 10.253 25.545 1.00 91.25 161 ARG A O 1
ATOM 1285 N N . LEU A 1 162 ? -0.914 11.381 23.843 1.00 93.38 162 LEU A N 1
ATOM 1286 C CA . LEU A 1 162 ? -1.020 12.698 24.468 1.00 93.38 162 LEU A CA 1
ATOM 1287 C C . LEU A 1 162 ? -2.485 13.110 24.644 1.00 93.38 162 LEU A C 1
ATOM 1289 O O . LEU A 1 162 ? -2.852 13.518 25.740 1.00 93.38 162 LEU A O 1
ATOM 1293 N N . ASN A 1 163 ? -3.327 12.897 23.630 1.00 92.06 163 ASN A N 1
ATOM 1294 C CA . ASN A 1 163 ? -4.754 13.227 23.710 1.00 92.06 163 ASN A CA 1
ATOM 1295 C C . ASN A 1 163 ? -5.488 12.429 24.804 1.00 92.06 163 ASN A C 1
ATOM 1297 O O . ASN A 1 163 ? -6.271 13.000 25.555 1.00 92.06 163 ASN A O 1
ATOM 1301 N N . LEU A 1 164 ? -5.179 11.136 24.968 1.00 87.81 164 LEU A N 1
ATOM 1302 C CA . LEU A 1 164 ? -5.783 10.310 26.026 1.00 87.81 164 LEU A CA 1
ATOM 1303 C C . LEU A 1 164 ? -5.437 10.795 27.443 1.00 87.81 164 LEU A C 1
ATOM 1305 O O . LEU A 1 164 ? -6.238 10.645 28.364 1.00 87.81 164 LEU A O 1
ATOM 1309 N N . ASN A 1 165 ? -4.245 11.364 27.638 1.00 89.81 165 ASN A N 1
ATOM 1310 C CA . ASN A 1 165 ? -3.853 11.902 28.940 1.00 89.81 165 ASN A CA 1
ATOM 1311 C C . ASN A 1 165 ? -4.626 13.181 29.287 1.00 89.81 165 ASN A C 1
ATOM 1313 O O . ASN A 1 165 ? -4.896 13.413 30.465 1.00 89.81 165 ASN A O 1
ATOM 1317 N N . THR A 1 166 ? -4.989 13.985 28.285 1.00 89.38 166 THR A N 1
ATOM 1318 C CA . THR A 1 166 ? -5.790 15.200 28.474 1.00 89.38 166 THR A CA 1
ATOM 1319 C C . THR A 1 166 ? -7.215 14.863 28.922 1.00 89.38 166 THR A C 1
ATOM 1321 O O . THR A 1 166 ? -7.673 15.414 29.920 1.00 89.38 166 THR A O 1
ATOM 1324 N N . ASP A 1 167 ? -7.871 13.893 28.279 1.00 85.19 167 ASP A N 1
ATOM 1325 C CA . ASP A 1 167 ? -9.258 13.511 28.606 1.00 85.19 167 ASP A CA 1
ATOM 1326 C C . ASP A 1 167 ? -9.405 12.932 30.031 1.00 85.19 167 ASP A C 1
ATOM 1328 O O . ASP A 1 167 ? -10.389 13.186 30.735 1.00 85.19 167 ASP A O 1
ATOM 1332 N N . ASN A 1 168 ? -8.395 12.189 30.497 1.00 82.81 168 ASN A N 1
ATOM 1333 C CA . ASN A 1 168 ? -8.379 11.626 31.851 1.00 82.81 168 ASN A CA 1
ATOM 1334 C C . ASN A 1 168 ? -8.263 12.705 32.944 1.00 82.81 168 ASN A C 1
ATOM 1336 O O . ASN A 1 168 ? -8.779 12.518 34.047 1.00 82.81 168 ASN A O 1
ATOM 1340 N N . GLN A 1 169 ? -7.601 13.832 32.658 1.00 78.50 169 GLN A N 1
ATOM 1341 C CA . GLN A 1 169 ? -7.458 14.923 33.628 1.00 78.50 169 GLN A CA 1
ATOM 1342 C C . GLN A 1 169 ? -8.760 15.712 33.796 1.00 78.50 169 GLN A C 1
ATOM 1344 O O . GLN A 1 169 ? -9.143 15.994 34.930 1.00 78.50 169 GLN A O 1
ATOM 1349 N N . THR A 1 170 ? -9.481 15.995 32.708 1.00 78.75 170 THR A N 1
ATOM 1350 C CA . THR A 1 170 ? -10.761 16.727 32.765 1.00 78.75 170 THR A CA 1
ATOM 1351 C C . THR A 1 170 ? -11.841 15.958 33.528 1.00 78.75 170 THR A C 1
ATOM 1353 O O . THR A 1 170 ? -12.639 16.553 34.240 1.00 78.75 170 THR A O 1
ATOM 1356 N N . SER A 1 171 ? -11.831 14.623 33.470 1.00 76.75 171 SER A N 1
ATOM 1357 C CA . SER A 1 171 ? -12.819 13.803 34.189 1.00 76.75 171 SER A CA 1
ATOM 1358 C C . SER A 1 171 ? -12.625 13.785 35.716 1.00 76.75 171 SER A C 1
ATOM 1360 O O . SER A 1 171 ? -13.509 13.324 36.431 1.00 76.75 171 SER A O 1
ATOM 1362 N N . THR A 1 172 ? -11.482 14.257 36.230 1.00 72.19 172 THR A N 1
ATOM 1363 C CA . THR A 1 172 ? -11.150 14.193 37.667 1.00 72.19 172 THR A CA 1
ATOM 1364 C C . THR A 1 172 ? -11.387 15.525 38.398 1.00 72.19 172 THR A C 1
ATOM 1366 O O . THR A 1 172 ? -11.489 15.527 39.622 1.00 72.19 172 THR A O 1
ATOM 1369 N N . SER A 1 173 ? -11.496 16.661 37.695 1.00 67.12 173 SER A N 1
ATOM 1370 C CA . SER A 1 173 ? -11.596 17.989 38.330 1.00 67.12 173 SER A CA 1
ATOM 1371 C C . SER A 1 173 ? -13.014 18.454 38.670 1.00 67.12 173 SER A C 1
ATOM 1373 O O . SER A 1 173 ? -13.156 19.407 39.432 1.00 67.12 173 SER A O 1
ATOM 1375 N N . ASP A 1 174 ? -14.050 17.785 38.158 1.00 60.75 174 ASP A N 1
ATOM 1376 C CA . ASP A 1 174 ? -15.427 18.300 38.182 1.00 60.75 174 ASP A CA 1
ATOM 1377 C C . ASP A 1 174 ? -16.370 17.467 39.067 1.00 60.75 174 ASP A C 1
ATOM 1379 O O . ASP A 1 174 ? -17.555 17.328 38.772 1.00 60.75 174 ASP A O 1
ATOM 1383 N N . ILE A 1 175 ? -15.870 16.942 40.190 1.00 67.62 175 ILE A N 1
ATOM 1384 C CA . ILE A 1 175 ? -16.734 16.675 41.348 1.00 67.62 175 ILE A CA 1
ATOM 1385 C C . ILE A 1 175 ? -16.623 17.907 42.254 1.00 67.62 175 ILE A C 1
ATOM 1387 O O . ILE A 1 175 ? -15.778 17.926 43.154 1.00 67.62 175 ILE A O 1
ATOM 1391 N N . PRO A 1 176 ? -17.410 18.982 42.032 1.00 65.00 176 PRO A N 1
ATOM 1392 C CA . PRO A 1 176 ? -17.649 19.918 43.115 1.00 65.00 176 PRO A CA 1
ATOM 1393 C C . PRO A 1 176 ? -18.200 19.087 44.271 1.00 65.00 176 PRO A C 1
ATOM 1395 O O . PRO A 1 176 ? -19.085 18.263 44.059 1.00 65.00 176 PRO A O 1
ATOM 1398 N N . ASN A 1 177 ? -17.632 19.257 45.466 1.00 65.12 177 ASN A N 1
ATOM 1399 C CA . ASN A 1 177 ? -18.202 18.722 46.695 1.00 65.12 177 ASN A CA 1
ATOM 1400 C C . ASN A 1 177 ? -19.656 19.195 46.758 1.00 65.12 177 ASN A C 1
ATOM 1402 O O . ASN A 1 177 ? -19.920 20.329 47.159 1.00 65.12 177 ASN A O 1
ATOM 1406 N N . GLU A 1 178 ? -20.574 18.363 46.279 1.00 63.50 178 GLU A N 1
ATOM 1407 C CA . GLU A 1 178 ? -21.995 18.588 46.406 1.00 63.50 178 GLU A CA 1
ATOM 1408 C C . GLU A 1 178 ? -22.248 18.554 47.914 1.00 63.50 178 GLU A C 1
ATOM 1410 O O . GLU A 1 178 ? -21.935 17.546 48.558 1.00 63.50 178 GLU A O 1
ATOM 1415 N N . PRO A 1 179 ? -22.662 19.675 48.532 1.00 66.31 179 PRO A N 1
ATOM 1416 C CA . PRO A 1 179 ? -23.025 19.642 49.931 1.00 66.31 179 PRO A CA 1
ATOM 1417 C C . PRO A 1 179 ? -24.144 18.615 50.068 1.00 66.31 179 PRO A C 1
ATOM 1419 O O . PRO A 1 179 ? -25.125 18.655 49.331 1.00 66.31 179 PRO A O 1
ATOM 1422 N N . ASP A 1 180 ? -23.950 17.685 50.993 1.00 58.69 180 ASP A N 1
ATOM 1423 C CA . ASP A 1 180 ? -24.867 16.608 51.341 1.00 58.69 180 ASP A CA 1
ATOM 1424 C C . ASP A 1 180 ? -26.149 17.219 51.938 1.00 58.69 180 ASP A C 1
ATOM 1426 O O . ASP A 1 180 ? -26.329 17.309 53.155 1.00 58.69 180 ASP A O 1
ATOM 1430 N N . ILE A 1 181 ? -27.014 17.773 51.084 1.00 62.97 181 ILE A N 1
ATOM 1431 C CA . ILE A 1 181 ? -28.321 18.281 51.489 1.00 62.97 181 ILE A CA 1
ATOM 1432 C C . ILE A 1 181 ? -29.287 17.109 51.375 1.00 62.97 181 ILE A C 1
ATOM 1434 O O . ILE A 1 181 ? -29.923 16.882 50.346 1.00 62.97 181 ILE A O 1
ATOM 1438 N N . GLY A 1 182 ? -29.365 16.350 52.468 1.00 57.97 182 GLY A N 1
ATOM 1439 C CA . GLY A 1 182 ? -30.328 15.279 52.663 1.00 57.97 182 GLY A CA 1
ATOM 1440 C C . GLY A 1 182 ? -31.761 15.787 52.533 1.00 57.97 182 GLY A C 1
ATOM 1441 O O . GLY A 1 182 ? -32.375 16.219 53.507 1.00 57.97 182 GLY A O 1
ATOM 1442 N N . TYR A 1 183 ? -32.322 15.681 51.334 1.00 52.75 183 TYR A N 1
ATOM 1443 C CA . TYR A 1 183 ? -33.761 15.699 51.136 1.00 52.75 183 TYR A CA 1
ATOM 1444 C C . TYR A 1 183 ? -34.250 14.260 51.074 1.00 52.75 183 TYR A C 1
ATOM 1446 O O . TYR A 1 183 ? -34.267 13.615 50.028 1.00 52.75 183 TYR A O 1
ATOM 1454 N N . GLY A 1 184 ? -34.658 13.761 52.240 1.00 55.16 184 GLY A N 1
ATOM 1455 C CA . GLY A 1 184 ? -35.521 12.597 52.327 1.00 55.16 184 GLY A CA 1
ATOM 1456 C C . GLY A 1 184 ? -36.853 12.909 51.655 1.00 55.16 184 GLY A C 1
ATOM 1457 O O . GLY A 1 184 ? -37.706 13.567 52.242 1.00 55.16 184 GLY A O 1
ATOM 1458 N N . TYR A 1 185 ? -37.034 12.411 50.438 1.00 47.34 185 TYR A N 1
ATOM 1459 C CA . TYR A 1 185 ? -38.355 12.172 49.878 1.00 47.34 185 TYR A CA 1
ATOM 1460 C C . TYR A 1 185 ? -38.474 10.687 49.580 1.00 47.34 185 TYR A C 1
ATOM 1462 O O . TYR A 1 185 ? -37.913 10.168 48.617 1.00 47.34 185 TYR A O 1
ATOM 1470 N N . GLY A 1 186 ? -39.206 10.008 50.461 1.00 57.12 186 GLY A N 1
ATOM 1471 C CA . GLY A 1 186 ? -39.798 8.725 50.150 1.00 57.12 186 GLY A CA 1
ATOM 1472 C C . GLY A 1 186 ? -40.803 8.918 49.023 1.00 57.12 186 GLY A C 1
ATOM 1473 O O . GLY A 1 186 ? -41.794 9.625 49.184 1.00 57.12 186 GLY A O 1
ATOM 1474 N N . TYR A 1 187 ? -40.525 8.285 47.894 1.00 49.34 187 TYR A N 1
ATOM 1475 C CA . TYR A 1 187 ? -41.553 7.815 46.986 1.00 49.34 187 TYR A CA 1
ATOM 1476 C C . TYR A 1 187 ? -41.317 6.320 46.814 1.00 49.34 187 TYR A C 1
ATOM 1478 O O . TYR A 1 187 ? -40.481 5.867 46.032 1.00 49.34 187 TYR A O 1
ATOM 1486 N N . GLU A 1 188 ? -42.037 5.560 47.633 1.00 53.38 188 GLU A N 1
ATOM 1487 C CA . GLU A 1 188 ? -42.560 4.280 47.191 1.00 53.38 188 GLU A CA 1
ATOM 1488 C C . GLU A 1 188 ? -43.371 4.553 45.921 1.00 53.38 188 GLU A C 1
ATOM 1490 O O . GLU A 1 188 ? -44.257 5.397 45.948 1.00 53.38 188 GLU A O 1
ATOM 1495 N N . ASP A 1 189 ? -43.015 3.915 44.807 1.00 48.44 189 ASP A N 1
ATOM 1496 C CA . ASP A 1 189 ? -43.990 3.391 43.848 1.00 48.44 189 ASP A CA 1
ATOM 1497 C C . ASP A 1 189 ? -43.286 2.549 42.776 1.00 48.44 189 ASP A C 1
ATOM 1499 O O . ASP A 1 189 ? -42.856 2.992 41.713 1.00 48.44 189 ASP A O 1
ATOM 1503 N N . SER A 1 190 ? -43.127 1.271 43.114 1.00 56.22 190 SER A N 1
ATOM 1504 C CA . SER A 1 190 ? -43.751 0.163 42.390 1.00 56.22 190 SER A CA 1
ATOM 1505 C C . SER A 1 190 ? -44.215 0.450 40.954 1.00 56.22 190 SER A C 1
ATOM 1507 O O . SER A 1 190 ? -45.401 0.640 40.711 1.00 56.22 190 SER A O 1
ATOM 1509 N N . PHE A 1 191 ? -43.324 0.329 39.969 1.00 51.28 191 PHE A N 1
ATOM 1510 C CA . PHE A 1 191 ? -43.739 -0.076 38.621 1.00 51.28 191 PHE A CA 1
ATOM 1511 C C . PHE A 1 191 ? -42.762 -1.104 38.050 1.00 51.28 191 PHE A C 1
ATOM 1513 O O . PHE A 1 191 ? -41.795 -0.815 37.345 1.00 51.28 191 PHE A O 1
ATOM 1520 N N . THR A 1 192 ? -43.038 -2.358 38.393 1.00 54.00 192 THR A N 1
ATOM 1521 C CA . THR A 1 192 ? -42.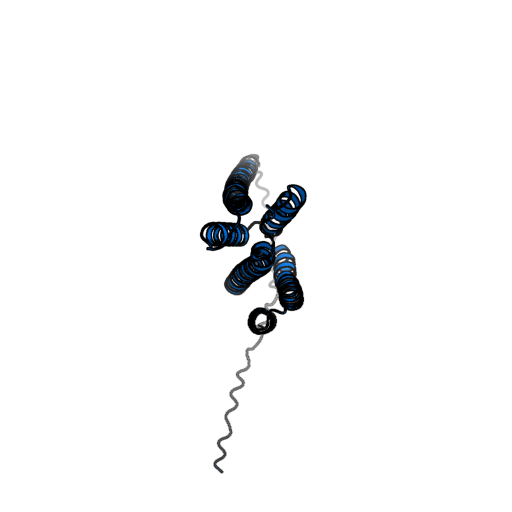528 -3.550 37.726 1.00 54.00 192 THR A CA 1
ATOM 1522 C C . THR A 1 192 ? -42.986 -3.540 36.269 1.00 54.00 192 THR A C 1
ATOM 1524 O O . THR A 1 192 ? -44.111 -3.911 35.943 1.00 54.00 192 THR A O 1
ATOM 1527 N N . SER A 1 193 ? -42.108 -3.111 35.363 1.00 56.41 193 SER A N 1
ATOM 1528 C CA . SER A 1 193 ? -42.335 -3.301 33.931 1.00 56.41 193 SER A CA 1
ATOM 1529 C C . SER A 1 193 ? -42.093 -4.778 33.583 1.00 56.41 193 SER A C 1
ATOM 1531 O O . SER A 1 193 ? -41.011 -5.303 33.873 1.00 56.41 193 SER A O 1
ATOM 1533 N N . PRO A 1 194 ? -43.083 -5.490 33.016 1.00 57.88 194 PRO A N 1
ATOM 1534 C CA . PRO A 1 194 ? -42.976 -6.916 32.764 1.00 57.88 194 PRO A CA 1
ATOM 1535 C C . PRO A 1 194 ? -41.971 -7.175 31.645 1.00 57.88 194 PRO A C 1
ATOM 1537 O O . PRO A 1 194 ? -42.136 -6.762 30.498 1.00 57.88 194 PRO A O 1
ATOM 1540 N N . THR A 1 195 ? -40.921 -7.912 31.988 1.00 61.56 195 THR A N 1
ATOM 1541 C CA . THR A 1 195 ? -39.988 -8.496 31.032 1.00 61.56 195 THR A CA 1
ATOM 1542 C C . THR A 1 195 ? -40.760 -9.473 30.135 1.00 61.56 195 THR A C 1
ATOM 1544 O O . THR A 1 195 ? -41.346 -10.426 30.657 1.00 61.56 195 THR A O 1
ATOM 1547 N N . PRO A 1 196 ? -40.765 -9.321 28.797 1.00 59.38 196 PRO A N 1
ATOM 1548 C CA . PRO A 1 196 ? -41.320 -10.339 27.922 1.00 59.38 196 PRO A CA 1
ATOM 1549 C C . PRO A 1 196 ? -40.363 -11.532 27.928 1.00 59.38 196 PRO A C 1
ATOM 1551 O O . PRO A 1 196 ? -39.310 -11.534 27.285 1.00 59.38 196 PRO A O 1
ATOM 1554 N N . ARG A 1 197 ? -40.725 -12.559 28.694 1.00 54.59 197 ARG A N 1
ATOM 1555 C CA . ARG A 1 197 ? -40.085 -13.873 28.688 1.00 54.59 197 ARG A CA 1
ATOM 1556 C C . ARG A 1 197 ? -40.405 -14.531 27.344 1.00 54.59 197 ARG A C 1
ATOM 1558 O O . ARG A 1 197 ? -41.437 -15.174 27.194 1.00 54.59 197 ARG A O 1
ATOM 1565 N N . ARG A 1 198 ? -39.554 -14.319 26.337 1.00 59.00 198 ARG A N 1
ATOM 1566 C CA . ARG A 1 198 ? -39.681 -14.986 25.035 1.00 59.00 198 ARG A CA 1
ATOM 1567 C C . ARG A 1 198 ? -39.399 -16.474 25.246 1.00 59.00 198 ARG A C 1
ATOM 1569 O O . ARG A 1 198 ? -38.250 -16.852 25.481 1.00 59.00 198 ARG A O 1
ATOM 1576 N N . SER A 1 199 ? -40.458 -17.286 25.233 1.00 59.06 199 SER A N 1
ATOM 1577 C CA . SER A 1 199 ? -40.362 -18.743 25.237 1.00 59.06 199 SER A CA 1
ATOM 1578 C C . SER A 1 199 ? -39.523 -19.159 24.036 1.00 59.06 199 SER A C 1
ATOM 1580 O O . SER A 1 199 ? -39.795 -18.822 22.883 1.00 59.06 199 SER A O 1
ATOM 1582 N N . ARG A 1 200 ? -38.413 -19.827 24.330 1.00 59.62 200 ARG A N 1
ATOM 1583 C CA . ARG A 1 200 ? -37.626 -20.532 23.335 1.00 59.62 200 ARG A CA 1
ATOM 1584 C C . ARG A 1 200 ? -38.288 -21.889 23.198 1.00 59.62 200 ARG A C 1
ATOM 1586 O O . ARG A 1 200 ? -37.919 -22.819 23.907 1.00 59.62 200 ARG A O 1
ATOM 1593 N N . ASP A 1 201 ? -39.303 -21.949 22.347 1.00 58.06 201 ASP A N 1
ATOM 1594 C CA . ASP A 1 201 ? -39.926 -23.211 21.995 1.00 58.06 201 ASP A CA 1
ATOM 1595 C C . ASP A 1 201 ? -38.911 -24.061 21.233 1.00 58.06 201 ASP A C 1
ATOM 1597 O O . ASP A 1 201 ? -38.346 -23.699 20.196 1.00 58.06 201 ASP A O 1
ATOM 1601 N N . SER A 1 202 ? -38.636 -25.185 21.868 1.00 60.88 202 SER A N 1
ATOM 1602 C CA . SER A 1 202 ? -37.961 -26.367 21.389 1.00 60.88 202 SER A CA 1
ATOM 1603 C C . SER A 1 202 ? -38.666 -26.886 20.136 1.00 60.88 202 SER A C 1
ATOM 1605 O O . SER A 1 202 ? -39.663 -27.591 20.232 1.00 60.88 202 SER A O 1
ATOM 1607 N N . ASN A 1 203 ? -38.107 -26.609 18.958 1.00 56.50 203 ASN A N 1
ATOM 1608 C CA . ASN A 1 203 ? -38.368 -27.429 17.779 1.00 56.50 203 ASN A CA 1
ATOM 1609 C C . ASN A 1 203 ? -37.265 -28.479 17.652 1.00 56.50 203 ASN A C 1
ATOM 1611 O O . ASN A 1 203 ? -36.293 -28.331 16.912 1.00 56.50 203 ASN A O 1
ATOM 1615 N N . SER A 1 204 ? -37.451 -29.564 18.403 1.00 60.97 204 SER A N 1
ATOM 1616 C CA . SER A 1 204 ? -37.035 -30.881 17.950 1.00 60.97 204 SER A CA 1
ATOM 1617 C C . SER A 1 204 ? -37.927 -31.264 16.767 1.00 60.97 204 SER A C 1
ATOM 1619 O O . SER A 1 204 ? -39.131 -31.458 16.932 1.00 60.97 204 SER A O 1
ATOM 1621 N N . SER A 1 205 ? -37.360 -31.401 15.576 1.00 61.41 205 SER A N 1
ATOM 1622 C CA . SER A 1 205 ? -37.950 -32.264 14.557 1.00 61.41 205 SER A CA 1
ATOM 1623 C C . SER A 1 205 ? -36.863 -33.142 13.980 1.00 61.41 205 SER A C 1
ATOM 1625 O O . SER A 1 205 ? -35.947 -32.695 13.295 1.00 61.41 205 SER A O 1
ATOM 1627 N N . ALA A 1 206 ? -36.983 -34.399 14.385 1.00 57.66 206 ALA A N 1
ATOM 1628 C CA . ALA A 1 206 ? -36.417 -35.572 13.767 1.00 57.66 206 ALA A CA 1
ATOM 1629 C C . ALA A 1 206 ? -37.063 -35.839 12.392 1.00 57.66 206 ALA A C 1
ATOM 1631 O O . ALA A 1 206 ? -38.097 -35.261 12.063 1.00 57.66 206 ALA A O 1
ATOM 1632 N N . CYS A 1 207 ? -36.498 -36.830 11.695 1.00 56.56 207 CYS A N 1
ATOM 1633 C CA . CYS A 1 207 ? -36.900 -37.425 10.410 1.00 56.56 207 CYS A CA 1
ATOM 1634 C C . CYS A 1 207 ? -36.351 -36.680 9.174 1.00 56.56 207 CYS A C 1
ATOM 1636 O O . CYS A 1 207 ? -36.447 -35.469 9.084 1.00 56.56 207 CYS A O 1
ATOM 1638 N N . GLY A 1 208 ? -35.748 -37.327 8.176 1.00 55.38 208 GLY A N 1
ATOM 1639 C CA . GLY A 1 208 ? -35.876 -38.723 7.783 1.00 55.38 208 GLY A CA 1
ATOM 1640 C C . GLY A 1 208 ? -34.605 -39.289 7.155 1.00 55.38 208 GLY A C 1
ATOM 1641 O O . GLY A 1 208 ? -33.909 -38.652 6.372 1.00 55.38 208 GLY A O 1
ATOM 1642 N N . HIS A 1 209 ? -34.363 -40.528 7.553 1.00 58.09 209 HIS A N 1
ATOM 1643 C CA . HIS A 1 209 ? -33.632 -41.562 6.853 1.00 58.09 209 HIS A CA 1
ATOM 1644 C C . HIS A 1 209 ? -34.425 -41.928 5.588 1.00 58.09 209 HIS A C 1
ATOM 1646 O O . HIS A 1 209 ? -35.612 -42.233 5.695 1.00 58.09 209 HIS A O 1
ATOM 1652 N N . THR A 1 210 ? -33.798 -41.908 4.416 1.00 63.66 210 THR A N 1
ATOM 1653 C CA . THR A 1 210 ? -34.267 -42.680 3.257 1.00 63.66 210 THR A CA 1
ATOM 1654 C C . THR A 1 210 ? -33.061 -43.283 2.570 1.00 63.66 210 THR A C 1
ATOM 1656 O O . THR A 1 210 ? -32.266 -42.567 1.960 1.00 63.66 210 THR A O 1
ATOM 1659 N N . ASP A 1 211 ? -32.958 -44.597 2.722 1.00 63.91 211 ASP A N 1
ATOM 1660 C CA . ASP A 1 211 ? -32.175 -45.486 1.884 1.00 63.91 211 ASP A CA 1
ATOM 1661 C C . ASP A 1 211 ? -32.739 -45.495 0.457 1.00 63.91 211 ASP A C 1
ATOM 1663 O O . ASP A 1 211 ? -33.956 -45.422 0.246 1.00 63.91 211 ASP A O 1
ATOM 1667 N N . GLY A 1 212 ? 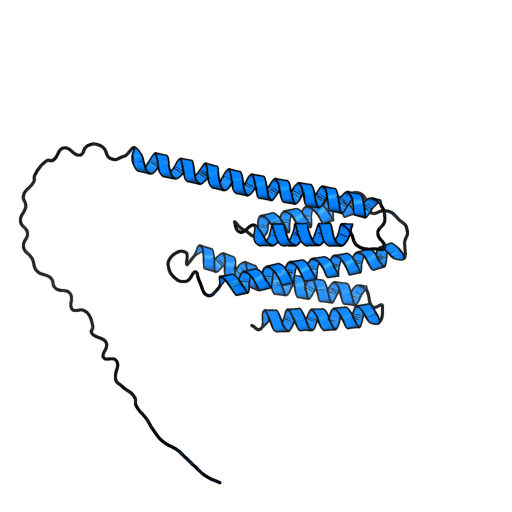-31.828 -45.613 -0.504 1.00 65.81 212 GLY A N 1
ATOM 1668 C CA . GLY A 1 212 ? -32.068 -45.852 -1.921 1.00 65.81 212 GLY A CA 1
ATOM 1669 C C . GLY A 1 212 ? -30.751 -46.186 -2.593 1.00 65.81 212 GLY A C 1
ATOM 1670 O O . GLY A 1 212 ? -29.896 -45.276 -2.640 1.00 65.81 212 GLY A O 1
#

Radius of gyration: 27.56 Å; Cα contacts (8 Å, |Δi|>4): 117; chains: 1; bounding box: 64×66×74 Å